Protein AF-A0A0F4JSM3-F1 (afdb_monomer_lite)

Radius of gyration: 21.31 Å; chains: 1; bounding box: 38×55×62 Å

Organism: NCBI:txid68223

Foldseek 3Di:
DDDDDDPPQDPQNVCVVVLHFHAWEAFEQQLFLLRLVVQVVQLPDVQHGGDPPDDLAAHEYEYEQEPQLRPQSPNSVVSSVVSCPPPSYDYDYQYDHLVLAPCSVDDDDDPDDDDCVVSVVSSVVSRCSHHHPHYYYSPCVLVVQCLALQSLLVCVLVVVVVVVVRNLQVLLVRDPPDSVCSSVVSNVSSPVVNPQDPVNVVVVVVVCVVVVNPSPPSPDSHND

Structure (mmCIF, N/CA/C/O backbone):
data_AF-A0A0F4JSM3-F1
#
_entry.id   AF-A0A0F4JSM3-F1
#
loop_
_atom_site.group_PDB
_atom_site.id
_atom_site.type_symbol
_atom_site.label_atom_id
_atom_site.label_alt_id
_atom_site.label_comp_id
_atom_site.label_asym_id
_atom_site.label_entity_id
_atom_site.label_seq_id
_atom_site.pdbx_PDB_ins_code
_atom_site.Cartn_x
_atom_site.Cartn_y
_atom_site.Cartn_z
_atom_site.occupancy
_atom_site.B_iso_or_equiv
_atom_site.auth_seq_id
_atom_site.auth_comp_id
_atom_site.auth_asym_id
_atom_site.auth_atom_id
_atom_site.pdbx_PDB_model_num
ATOM 1 N N . PRO A 1 1 ? -4.750 -1.074 -34.636 1.00 43.97 1 PRO A N 1
ATOM 2 C CA . PRO A 1 1 ? -4.271 -1.986 -35.704 1.00 43.97 1 PRO A CA 1
ATOM 3 C C . PRO A 1 1 ? -3.115 -2.853 -35.176 1.00 43.97 1 PRO A C 1
ATOM 5 O O . PRO A 1 1 ? -2.080 -2.303 -34.819 1.00 43.97 1 PRO A O 1
ATOM 8 N N . ASP A 1 2 ? -3.323 -4.166 -35.027 1.00 43.94 2 ASP A N 1
ATOM 9 C CA . ASP A 1 2 ? -2.288 -5.099 -34.548 1.00 43.94 2 ASP A CA 1
ATOM 10 C C . ASP A 1 2 ? -1.276 -5.333 -35.685 1.00 43.94 2 ASP A C 1
ATOM 12 O O . ASP A 1 2 ? -1.673 -5.816 -36.750 1.00 43.94 2 ASP A O 1
ATOM 16 N N . PRO A 1 3 ? 0.001 -4.937 -35.531 1.00 56.00 3 PRO A N 1
ATOM 17 C CA . PRO A 1 3 ? 1.011 -5.240 -36.528 1.00 56.00 3 PRO A CA 1
ATOM 18 C C . PRO A 1 3 ? 1.233 -6.753 -36.481 1.00 56.00 3 PRO A C 1
ATOM 20 O O . PRO A 1 3 ? 1.465 -7.323 -35.413 1.00 56.00 3 PRO A O 1
ATOM 23 N N . GLY A 1 4 ? 1.082 -7.412 -37.628 1.00 51.53 4 GLY A N 1
ATOM 24 C CA . GLY A 1 4 ? 1.200 -8.863 -37.747 1.00 51.53 4 GLY A CA 1
ATOM 25 C C . GLY A 1 4 ? 2.530 -9.425 -37.214 1.00 51.53 4 GLY A C 1
ATOM 26 O O . GLY A 1 4 ? 3.449 -8.679 -36.868 1.00 51.53 4 GLY A O 1
ATOM 27 N N . PRO A 1 5 ? 2.650 -10.759 -37.117 1.00 56.19 5 PRO A N 1
ATOM 28 C CA . PRO A 1 5 ? 3.811 -11.413 -36.521 1.00 56.19 5 PRO A CA 1
ATOM 29 C C . PRO A 1 5 ? 5.109 -11.024 -37.244 1.00 56.19 5 PRO A C 1
ATOM 31 O O 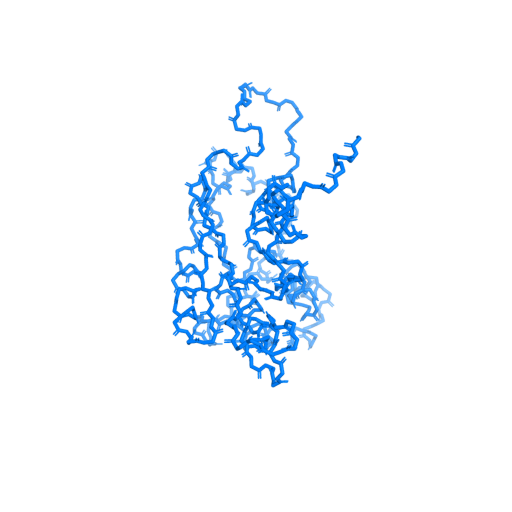. PRO A 1 5 ? 5.280 -11.303 -38.428 1.00 56.19 5 PRO A O 1
ATOM 34 N N . VAL A 1 6 ? 6.029 -10.388 -36.513 1.00 65.00 6 VAL A N 1
ATOM 35 C CA . VAL A 1 6 ? 7.377 -10.063 -36.994 1.00 65.00 6 VAL A CA 1
ATOM 36 C C . VAL A 1 6 ? 8.209 -11.355 -36.987 1.00 65.00 6 VAL A C 1
ATOM 38 O O . VAL A 1 6 ? 8.315 -11.984 -35.928 1.00 65.00 6 VAL A O 1
ATOM 41 N N . PRO A 1 7 ? 8.785 -11.788 -38.125 1.00 56.53 7 PRO A N 1
ATOM 42 C CA . PRO A 1 7 ? 9.618 -12.987 -38.179 1.00 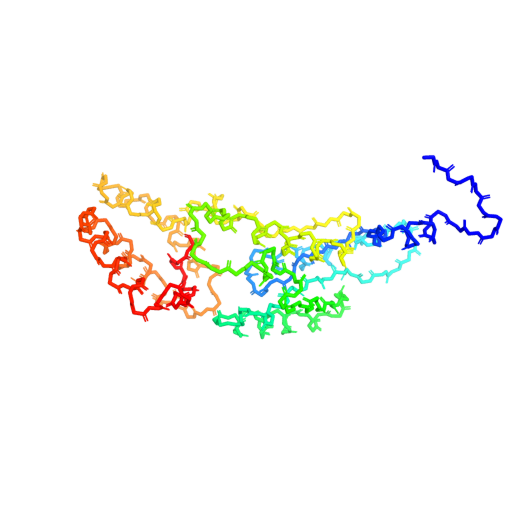56.53 7 PRO A CA 1
ATOM 43 C C . PRO A 1 7 ? 10.783 -12.899 -37.182 1.00 56.53 7 PRO A C 1
ATOM 45 O O . PRO A 1 7 ? 11.525 -11.921 -37.180 1.00 56.53 7 PRO A O 1
ATOM 48 N N . GLY A 1 8 ? 10.925 -13.905 -36.314 1.00 66.88 8 GLY A N 1
ATOM 49 C CA . GLY A 1 8 ? 11.985 -13.974 -35.298 1.00 66.88 8 GLY A CA 1
ATOM 50 C C . GLY A 1 8 ? 11.666 -13.323 -33.946 1.00 66.88 8 GLY A C 1
ATOM 51 O O . GLY A 1 8 ? 12.428 -13.525 -33.008 1.00 66.88 8 GLY A O 1
ATOM 52 N N . MET A 1 9 ? 10.543 -12.606 -33.802 1.00 57.84 9 MET A N 1
ATOM 53 C CA . MET A 1 9 ? 10.140 -11.996 -32.528 1.00 57.84 9 MET A CA 1
ATOM 54 C C . MET A 1 9 ? 9.079 -12.851 -31.822 1.00 57.84 9 MET A C 1
ATOM 56 O O . MET A 1 9 ? 7.923 -12.949 -32.261 1.00 57.84 9 MET A O 1
ATOM 60 N N . GLY A 1 10 ? 9.466 -13.471 -30.705 1.00 72.44 10 GLY A N 1
ATOM 61 C CA . GLY A 1 10 ? 8.578 -14.323 -29.924 1.00 72.44 10 GLY A CA 1
ATOM 62 C C . GLY A 1 10 ? 7.393 -13.549 -29.320 1.00 72.44 10 GLY A C 1
ATOM 63 O O . GLY A 1 10 ? 7.394 -12.318 -29.255 1.00 72.44 10 GLY A O 1
ATOM 64 N N . PRO A 1 11 ? 6.345 -14.241 -28.839 1.00 64.56 11 PRO A N 1
ATOM 65 C CA . PRO A 1 11 ? 5.246 -13.601 -28.112 1.00 64.56 11 PRO A CA 1
ATOM 66 C C . PRO A 1 11 ? 5.713 -12.821 -26.871 1.00 64.56 11 PRO A C 1
ATOM 68 O O . PRO A 1 11 ? 5.096 -11.816 -26.532 1.00 64.56 11 PRO A O 1
ATOM 71 N N . ALA A 1 12 ? 6.791 -13.269 -26.215 1.00 58.88 12 ALA A N 1
ATOM 72 C CA . ALA A 1 12 ? 7.404 -12.593 -25.071 1.00 58.88 12 ALA A CA 1
ATOM 73 C C . ALA A 1 12 ? 8.093 -11.281 -25.484 1.00 58.88 12 ALA A C 1
ATOM 75 O O . ALA A 1 12 ? 7.816 -10.238 -24.897 1.00 58.88 12 ALA A O 1
ATOM 76 N N . ASP A 1 13 ? 8.880 -11.298 -26.561 1.00 58.19 13 ASP A N 1
ATOM 77 C CA . ASP A 1 13 ? 9.568 -10.109 -27.079 1.00 58.19 13 ASP A CA 1
ATOM 78 C C . ASP A 1 13 ? 8.576 -9.063 -27.607 1.00 58.19 13 ASP A C 1
ATOM 80 O O . ASP A 1 13 ? 8.735 -7.866 -27.374 1.00 58.19 13 ASP A O 1
ATOM 84 N N . ARG A 1 14 ? 7.472 -9.505 -28.231 1.00 64.38 14 ARG A N 1
ATOM 85 C CA . ARG A 1 14 ? 6.369 -8.616 -28.640 1.00 64.38 14 ARG A CA 1
ATOM 86 C C . ARG A 1 14 ? 5.636 -7.983 -27.461 1.00 64.38 14 ARG A C 1
ATOM 88 O O . ARG A 1 14 ? 5.081 -6.899 -27.617 1.00 64.38 14 ARG A O 1
ATOM 95 N N . ARG A 1 15 ? 5.573 -8.663 -26.314 1.00 60.12 15 ARG A N 1
ATOM 96 C CA . ARG A 1 15 ? 4.977 -8.129 -25.080 1.00 60.12 15 ARG A CA 1
ATOM 97 C C . ARG A 1 15 ? 5.912 -7.115 -24.432 1.00 60.12 15 ARG A C 1
ATOM 99 O O . ARG A 1 15 ? 5.467 -6.008 -24.151 1.00 60.12 15 ARG A O 1
ATOM 106 N N . ALA A 1 16 ? 7.195 -7.448 -24.313 1.00 59.31 16 ALA A N 1
ATOM 107 C CA . ALA A 1 16 ? 8.222 -6.536 -23.816 1.00 59.31 16 ALA A CA 1
ATOM 108 C C . ALA A 1 16 ? 8.313 -5.254 -24.668 1.00 59.31 16 ALA A C 1
ATOM 110 O O . ALA A 1 16 ? 8.315 -4.156 -24.122 1.00 59.31 16 ALA A O 1
ATOM 111 N N . ALA A 1 17 ? 8.259 -5.369 -26.002 1.00 60.72 17 ALA A N 1
ATOM 112 C CA . ALA A 1 17 ? 8.237 -4.221 -26.917 1.00 60.72 17 ALA A CA 1
ATOM 113 C C . ALA A 1 17 ? 6.971 -3.345 -26.795 1.00 60.72 17 ALA A C 1
ATOM 115 O O . ALA A 1 17 ? 6.995 -2.174 -27.163 1.00 60.72 17 ALA A O 1
ATOM 116 N N . ARG A 1 18 ? 5.865 -3.893 -26.267 1.00 66.88 18 ARG A N 1
ATOM 117 C CA . ARG A 1 18 ? 4.638 -3.145 -25.933 1.00 66.88 18 ARG A CA 1
ATOM 118 C C . ARG A 1 18 ? 4.633 -2.628 -24.485 1.00 66.88 18 ARG A C 1
ATOM 120 O O . ARG A 1 18 ? 3.623 -2.076 -24.060 1.00 66.88 18 ARG A O 1
ATOM 127 N N . GLY A 1 19 ? 5.715 -2.829 -23.727 1.00 62.91 19 GLY A N 1
ATOM 128 C CA . GLY A 1 19 ? 5.798 -2.474 -22.307 1.00 62.91 19 GLY A CA 1
ATOM 129 C C . GLY A 1 19 ? 4.907 -3.328 -21.399 1.00 62.91 19 GLY A C 1
ATOM 130 O O . GLY A 1 19 ? 4.528 -2.877 -20.323 1.00 62.91 19 GLY A O 1
ATOM 131 N N . ALA A 1 20 ? 4.516 -4.530 -21.837 1.00 61.97 20 ALA A N 1
ATOM 132 C CA . ALA A 1 20 ? 3.707 -5.430 -21.025 1.00 61.97 20 ALA A CA 1
ATOM 133 C C . ALA A 1 20 ? 4.568 -6.137 -19.953 1.00 61.97 20 ALA A C 1
ATOM 135 O O . ALA A 1 20 ? 5.729 -6.449 -20.237 1.00 61.97 20 ALA A O 1
ATOM 136 N N . PRO A 1 21 ? 4.004 -6.432 -18.763 1.00 63.88 21 PRO A N 1
ATOM 137 C CA . PRO A 1 21 ? 4.716 -7.075 -17.659 1.00 63.88 21 PRO A CA 1
ATOM 138 C C . PRO A 1 21 ? 5.388 -8.390 -18.060 1.00 63.88 21 PRO A C 1
ATOM 140 O O . PRO A 1 21 ? 4.900 -9.115 -18.939 1.00 63.88 21 PRO A O 1
ATOM 143 N N . ALA A 1 22 ? 6.484 -8.726 -17.376 1.00 65.94 22 ALA A N 1
ATOM 144 C CA . ALA A 1 22 ? 7.179 -9.989 -17.596 1.00 65.94 22 ALA A CA 1
ATOM 145 C C . ALA A 1 22 ? 6.237 -11.182 -17.316 1.00 65.94 22 ALA A C 1
ATOM 147 O O . ALA A 1 22 ? 5.430 -11.130 -16.384 1.00 65.94 22 ALA A O 1
ATOM 148 N N . PRO A 1 23 ? 6.291 -12.269 -18.106 1.00 67.50 23 PRO A N 1
ATOM 149 C CA . PRO A 1 23 ? 5.480 -13.450 -17.832 1.00 67.50 23 PRO A CA 1
ATOM 150 C C . PRO A 1 23 ? 5.880 -14.080 -16.490 1.00 67.50 23 PRO A C 1
ATOM 152 O O . PRO A 1 23 ? 7.060 -14.119 -16.151 1.00 67.50 23 PRO A O 1
ATOM 155 N N . GLY A 1 24 ? 4.901 -14.609 -15.756 1.00 75.88 24 GLY A N 1
ATOM 156 C CA . GLY A 1 24 ? 5.121 -15.292 -14.482 1.00 75.88 24 GLY A CA 1
ATOM 157 C C . GLY A 1 24 ? 4.388 -14.639 -13.315 1.00 75.88 24 GLY A C 1
ATOM 158 O O . GLY A 1 24 ? 3.542 -13.762 -13.503 1.00 75.88 24 GLY A O 1
ATOM 159 N N . VAL A 1 25 ? 4.728 -15.109 -12.116 1.00 83.50 25 VAL A N 1
ATOM 160 C CA . VAL A 1 25 ? 4.167 -14.640 -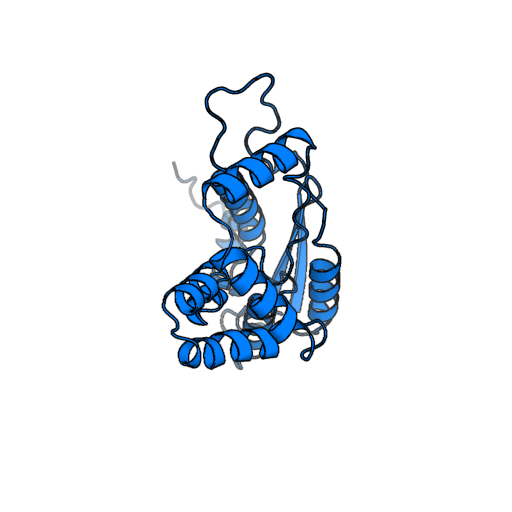10.850 1.00 83.50 25 VAL A CA 1
ATOM 161 C C . VAL A 1 25 ? 5.183 -13.758 -10.135 1.00 83.50 25 VAL A C 1
ATOM 163 O O . VAL A 1 25 ? 6.379 -14.049 -10.128 1.00 83.50 25 VAL A O 1
ATOM 166 N N . GLY A 1 26 ? 4.688 -12.705 -9.508 1.00 89.06 26 GLY A N 1
ATOM 167 C CA . GLY A 1 26 ? 5.463 -11.707 -8.794 1.00 89.06 26 GLY A CA 1
ATOM 168 C C . GLY A 1 26 ? 4.661 -11.180 -7.618 1.00 89.06 26 GLY A C 1
ATOM 169 O O . GLY A 1 26 ? 3.491 -11.529 -7.431 1.00 89.06 26 GLY A O 1
ATOM 170 N N . ALA A 1 27 ? 5.304 -10.388 -6.776 1.00 92.62 27 ALA A N 1
ATOM 171 C CA . ALA A 1 27 ? 4.687 -9.858 -5.576 1.00 92.62 27 ALA A CA 1
ATOM 172 C C . ALA A 1 27 ? 5.218 -8.469 -5.234 1.00 92.62 27 ALA A C 1
ATOM 174 O O . ALA A 1 27 ? 6.371 -8.133 -5.506 1.00 92.62 27 ALA A O 1
ATOM 175 N N . ASP A 1 28 ? 4.386 -7.675 -4.574 1.00 94.00 28 ASP A N 1
ATOM 176 C CA . ASP A 1 28 ? 4.852 -6.482 -3.882 1.00 94.00 28 ASP A CA 1
ATOM 177 C C . ASP A 1 28 ? 5.681 -6.855 -2.655 1.00 94.00 28 ASP A C 1
ATOM 179 O O . ASP A 1 28 ? 5.311 -7.735 -1.877 1.00 94.00 28 ASP A O 1
ATOM 183 N N . LEU A 1 29 ? 6.744 -6.093 -2.420 1.00 93.25 29 LEU A N 1
ATOM 184 C CA . LEU A 1 29 ? 7.534 -6.142 -1.200 1.00 93.25 29 LEU A CA 1
ATOM 185 C C . LEU A 1 29 ? 7.672 -4.724 -0.649 1.00 93.25 29 LEU A C 1
ATOM 187 O O . LEU A 1 29 ? 8.645 -4.026 -0.903 1.00 93.25 29 LEU A O 1
ATOM 191 N N . SER A 1 30 ? 6.662 -4.261 0.085 1.00 89.31 30 SER A N 1
ATOM 192 C CA . SER A 1 30 ? 6.665 -2.905 0.654 1.00 89.31 30 SER A CA 1
ATOM 193 C C . SER A 1 30 ? 7.378 -2.810 2.006 1.00 89.31 30 SER A C 1
ATOM 195 O O . SER A 1 30 ? 7.405 -1.738 2.583 1.00 89.31 30 SER A O 1
ATOM 197 N N . GLY A 1 31 ? 7.865 -3.929 2.555 1.00 85.06 31 GLY A N 1
ATOM 198 C CA . GLY A 1 31 ? 8.401 -4.016 3.922 1.00 85.06 31 GLY A CA 1
ATOM 199 C C . GLY A 1 31 ? 7.341 -4.228 5.004 1.00 85.06 31 GLY A C 1
ATOM 200 O O . GLY A 1 31 ? 7.660 -4.629 6.120 1.00 85.06 31 GLY A O 1
ATOM 201 N N . GLY A 1 32 ? 6.063 -4.041 4.666 1.00 85.44 32 GLY A N 1
ATOM 202 C CA . GLY A 1 32 ? 4.942 -4.390 5.533 1.00 85.44 32 GLY A CA 1
ATOM 203 C C . GLY A 1 32 ? 4.719 -5.903 5.623 1.00 85.44 32 GLY A C 1
ATOM 204 O O . GLY A 1 32 ? 4.975 -6.654 4.683 1.00 85.44 32 GLY A O 1
ATOM 205 N N . THR A 1 33 ? 4.156 -6.365 6.738 1.00 85.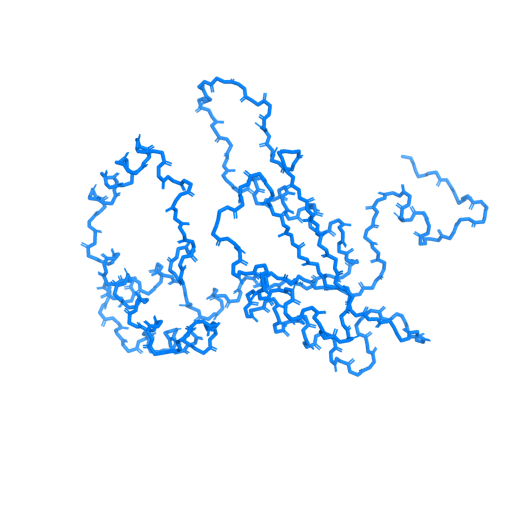69 33 THR A N 1
ATOM 206 C CA . THR A 1 33 ? 3.960 -7.801 7.004 1.00 85.69 33 THR A CA 1
ATOM 207 C C . THR A 1 33 ? 3.025 -8.499 6.021 1.00 85.69 33 THR A C 1
ATOM 209 O O . THR A 1 33 ? 3.247 -9.662 5.698 1.00 85.69 33 THR A O 1
ATOM 212 N N . ALA A 1 34 ? 2.008 -7.809 5.499 1.00 88.56 34 ALA A N 1
ATOM 213 C CA . ALA A 1 34 ? 1.073 -8.389 4.535 1.00 88.56 34 ALA A CA 1
ATOM 214 C C . ALA A 1 34 ? 1.745 -8.714 3.189 1.00 88.56 34 ALA A C 1
ATOM 216 O O . ALA A 1 34 ? 1.639 -9.837 2.699 1.00 88.56 34 ALA A O 1
ATOM 217 N N . SER A 1 35 ? 2.465 -7.746 2.615 1.00 90.75 35 SER A N 1
ATOM 218 C CA . SER A 1 35 ? 3.190 -7.917 1.352 1.00 90.75 35 SER A CA 1
ATOM 219 C C . SER A 1 35 ? 4.356 -8.897 1.517 1.00 90.75 35 SER A C 1
ATOM 221 O O . SER A 1 35 ? 4.487 -9.823 0.722 1.00 90.75 35 SER A O 1
ATOM 223 N N . ALA A 1 36 ? 5.106 -8.797 2.621 1.00 89.94 36 ALA A N 1
ATOM 224 C CA . ALA A 1 36 ? 6.171 -9.738 2.973 1.00 89.94 36 ALA A CA 1
ATOM 225 C C . ALA A 1 36 ? 5.681 -11.193 3.063 1.00 89.94 36 ALA A C 1
ATOM 227 O O . ALA A 1 36 ? 6.282 -12.093 2.481 1.00 89.94 36 ALA A O 1
ATOM 228 N N . THR A 1 37 ? 4.567 -11.428 3.767 1.00 90.00 37 THR A N 1
ATOM 229 C CA . THR A 1 37 ? 4.004 -12.777 3.937 1.00 90.00 37 THR A CA 1
ATOM 230 C C . THR A 1 37 ? 3.613 -13.379 2.592 1.00 90.00 37 THR A C 1
ATOM 232 O O . THR A 1 37 ? 3.957 -14.526 2.313 1.00 90.00 37 THR A O 1
ATOM 235 N N . LEU A 1 38 ? 2.939 -12.607 1.734 1.00 90.81 38 LEU A N 1
ATOM 236 C CA . LEU A 1 38 ? 2.547 -13.078 0.405 1.00 90.81 38 LEU A CA 1
ATOM 237 C C . LEU A 1 38 ? 3.757 -13.360 -0.487 1.00 90.81 38 LEU A C 1
ATOM 239 O O . LEU A 1 38 ? 3.787 -14.406 -1.130 1.00 90.81 38 LEU A O 1
ATOM 243 N N . ALA A 1 39 ? 4.766 -12.486 -0.482 1.00 91.12 39 ALA A N 1
ATOM 244 C CA . ALA A 1 39 ? 5.990 -12.686 -1.251 1.00 91.12 39 ALA A CA 1
ATOM 245 C C . ALA A 1 39 ? 6.738 -13.958 -0.813 1.00 91.12 39 ALA A C 1
ATOM 247 O O . ALA A 1 39 ? 7.115 -14.771 -1.652 1.00 91.12 39 ALA A O 1
ATOM 248 N N . LEU A 1 40 ? 6.899 -14.188 0.493 1.00 89.31 40 LEU A N 1
ATOM 249 C CA . LEU A 1 40 ? 7.613 -15.362 1.011 1.00 89.31 40 LEU A CA 1
ATOM 250 C C . LEU A 1 40 ? 6.839 -16.675 0.824 1.00 89.31 40 LEU A C 1
ATOM 252 O O . LEU A 1 40 ? 7.456 -17.718 0.584 1.00 89.31 40 LEU A O 1
ATOM 256 N N . LEU A 1 41 ? 5.506 -16.636 0.928 1.00 89.38 41 LEU A N 1
ATOM 257 C CA . LEU A 1 41 ? 4.650 -17.786 0.632 1.00 89.38 41 LEU A CA 1
ATOM 258 C C . LEU A 1 41 ? 4.682 -18.116 -0.858 1.00 89.38 41 LEU A C 1
ATOM 260 O O . LEU A 1 41 ? 4.897 -19.274 -1.208 1.00 89.38 41 LEU A O 1
ATOM 264 N N . ALA A 1 42 ? 4.545 -17.112 -1.727 1.00 87.31 42 ALA A N 1
ATOM 265 C CA . ALA A 1 42 ? 4.686 -17.297 -3.165 1.00 87.31 42 ALA A CA 1
ATOM 266 C C . ALA A 1 42 ? 6.084 -17.844 -3.504 1.00 87.31 42 ALA A C 1
ATOM 268 O O . ALA A 1 42 ? 6.206 -18.830 -4.216 1.00 87.31 42 ALA A O 1
ATOM 269 N N . ALA A 1 43 ? 7.148 -17.333 -2.893 1.00 86.25 43 ALA A N 1
ATOM 270 C CA . ALA A 1 43 ? 8.497 -17.856 -3.108 1.00 86.25 43 ALA A CA 1
ATOM 271 C C . ALA A 1 43 ? 8.712 -19.288 -2.569 1.00 86.25 43 ALA A C 1
ATOM 273 O O . ALA A 1 43 ? 9.698 -19.937 -2.912 1.00 86.25 43 ALA A O 1
ATOM 274 N N . GLY A 1 44 ? 7.838 -19.784 -1.684 1.00 76.94 44 GLY A N 1
ATOM 275 C CA . GLY A 1 44 ? 7.946 -21.096 -1.035 1.00 76.94 44 GLY A CA 1
ATOM 276 C C . GLY A 1 44 ? 7.074 -22.203 -1.621 1.00 76.94 44 GLY A C 1
ATOM 277 O O . GLY A 1 44 ? 7.181 -23.339 -1.164 1.00 76.94 44 GLY A O 1
ATOM 278 N N . LEU A 1 45 ? 6.214 -21.906 -2.597 1.00 67.44 45 LEU A N 1
ATOM 279 C CA . LEU A 1 45 ? 5.312 -22.902 -3.173 1.00 67.44 45 LEU A CA 1
ATOM 280 C C . LEU A 1 45 ? 6.102 -23.946 -4.004 1.00 67.44 45 LEU A C 1
ATOM 282 O O . LEU A 1 45 ? 6.761 -23.580 -4.983 1.00 67.44 45 LEU A O 1
ATOM 286 N N . PRO A 1 46 ? 6.050 -25.249 -3.650 1.00 52.56 46 PRO A N 1
ATOM 287 C CA . PRO A 1 46 ? 6.697 -26.310 -4.423 1.00 52.56 46 PRO A CA 1
ATOM 288 C C . PRO A 1 46 ? 6.015 -26.441 -5.795 1.00 52.56 46 PRO A C 1
ATOM 290 O O . PRO A 1 46 ? 4.797 -26.571 -5.872 1.00 52.56 46 PRO A O 1
ATOM 293 N N . GLY A 1 47 ? 6.794 -26.364 -6.880 1.00 54.72 47 GLY A N 1
ATOM 294 C CA . GLY A 1 47 ? 6.266 -26.164 -8.243 1.00 54.72 47 GLY A CA 1
ATOM 295 C C . GLY A 1 47 ? 6.277 -24.703 -8.731 1.00 54.72 47 GLY A C 1
ATOM 296 O O . GLY A 1 47 ? 5.828 -24.443 -9.838 1.00 54.72 47 GLY A O 1
ATOM 297 N N . ALA A 1 48 ? 6.839 -23.794 -7.924 1.00 50.50 48 ALA A N 1
ATOM 298 C CA . ALA A 1 48 ? 7.347 -22.450 -8.217 1.00 50.50 48 ALA A CA 1
ATOM 299 C C . ALA A 1 48 ? 6.404 -21.446 -8.927 1.00 50.50 48 ALA A C 1
ATOM 301 O O . ALA A 1 48 ? 6.258 -21.451 -10.154 1.00 50.50 48 ALA A O 1
ATOM 302 N N . PRO A 1 49 ? 5.871 -20.466 -8.178 1.00 46.75 49 PRO A N 1
ATOM 303 C CA . PRO A 1 49 ? 5.318 -19.228 -8.713 1.00 46.75 49 PRO A CA 1
ATOM 304 C C . PRO A 1 49 ? 6.435 -18.430 -9.382 1.00 46.75 49 PRO A C 1
ATOM 306 O O . PRO A 1 49 ? 7.411 -18.046 -8.744 1.00 46.75 49 PRO A O 1
ATOM 309 N N . GLY A 1 50 ? 6.295 -18.240 -10.691 1.00 46.47 50 GLY A N 1
ATOM 310 C CA . GLY A 1 50 ? 7.343 -17.703 -11.562 1.00 46.47 50 GLY A CA 1
ATOM 311 C C . GLY A 1 50 ? 7.723 -18.648 -12.702 1.00 46.47 50 GLY A C 1
ATOM 312 O O . GLY A 1 50 ? 8.359 -18.209 -13.660 1.00 46.47 50 GLY A O 1
ATOM 313 N N . THR A 1 51 ? 7.289 -19.914 -12.652 1.00 44.69 51 THR A N 1
ATOM 314 C CA . THR A 1 51 ? 7.634 -20.920 -13.663 1.00 44.69 51 THR A CA 1
ATOM 315 C C . THR A 1 51 ? 6.410 -21.339 -14.477 1.00 44.69 51 THR A C 1
ATOM 317 O O . THR A 1 51 ? 5.432 -21.865 -13.954 1.00 44.69 51 THR A O 1
ATOM 320 N N . LEU A 1 52 ? 6.470 -21.143 -15.799 1.00 43.72 52 LEU A N 1
ATOM 321 C CA . LEU A 1 52 ? 5.910 -22.154 -16.698 1.00 43.72 52 LEU A CA 1
ATOM 322 C C . LEU A 1 52 ? 6.676 -23.460 -16.406 1.00 43.72 52 LEU A C 1
ATOM 324 O O . LEU A 1 52 ? 7.874 -23.379 -16.115 1.00 43.72 52 LEU A O 1
ATOM 328 N N . PRO A 1 53 ? 6.039 -24.641 -16.446 1.00 35.47 53 PRO A N 1
ATOM 329 C CA . PRO A 1 53 ? 6.665 -25.884 -15.996 1.00 35.47 53 PRO A CA 1
ATOM 330 C C . PRO A 1 53 ? 8.049 -26.090 -16.645 1.00 35.47 53 PRO A C 1
ATOM 332 O O . PRO A 1 53 ? 8.136 -26.223 -17.864 1.00 35.47 53 PRO A O 1
ATOM 335 N N . GLY A 1 54 ?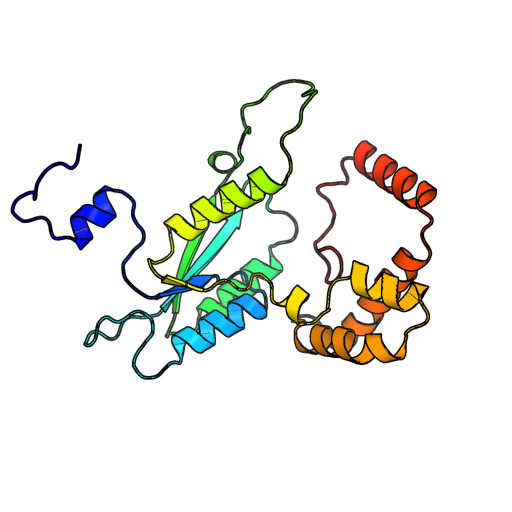 9.121 -26.106 -15.830 1.00 38.72 54 GLY A N 1
ATOM 336 C CA . GLY A 1 54 ? 10.465 -26.547 -16.248 1.00 38.72 54 GLY A CA 1
ATOM 337 C C . GLY A 1 54 ? 11.676 -25.606 -16.073 1.00 38.72 54 GLY A C 1
ATOM 338 O O . GLY A 1 54 ? 12.753 -25.982 -16.524 1.00 38.72 54 GLY A O 1
ATOM 339 N N . SER A 1 55 ? 11.586 -24.427 -15.440 1.00 45.84 55 SER A N 1
ATOM 340 C CA . SER A 1 55 ? 12.747 -23.513 -15.294 1.00 45.84 55 SER A CA 1
ATOM 341 C C . SER A 1 55 ? 12.797 -22.879 -13.904 1.00 45.84 55 SER A C 1
ATOM 343 O O . SER A 1 55 ? 11.951 -22.058 -13.617 1.00 45.84 55 SER A O 1
ATOM 345 N N . GLY A 1 56 ? 13.733 -23.251 -13.022 1.00 52.53 56 GLY A N 1
ATOM 346 C CA . GLY A 1 56 ? 13.803 -22.799 -11.617 1.00 52.53 56 GLY A CA 1
ATOM 347 C C . GLY A 1 56 ? 14.077 -21.300 -11.390 1.00 52.53 56 GLY A C 1
ATOM 348 O O . GLY A 1 56 ? 15.127 -20.943 -10.856 1.00 52.53 56 GLY A O 1
ATOM 349 N N . SER A 1 57 ? 13.153 -20.421 -11.780 1.00 62.91 57 SER A N 1
ATOM 350 C CA . SER A 1 57 ? 13.243 -18.968 -11.610 1.00 62.91 57 SER A CA 1
ATOM 351 C C . SER A 1 57 ? 12.826 -18.507 -10.203 1.00 62.91 57 SER A C 1
ATOM 353 O O . SER A 1 57 ? 11.980 -19.109 -9.544 1.00 62.91 57 SER A O 1
ATOM 355 N N . ARG A 1 58 ? 13.464 -17.427 -9.733 1.00 81.00 58 ARG A N 1
ATOM 356 C CA . ARG A 1 58 ? 13.160 -16.735 -8.467 1.00 81.00 58 ARG A CA 1
ATOM 357 C C . ARG A 1 58 ? 11.890 -15.890 -8.616 1.00 81.00 58 ARG A C 1
ATOM 359 O O . ARG A 1 58 ? 11.651 -15.351 -9.695 1.00 81.00 58 ARG A O 1
ATOM 366 N N . LEU A 1 59 ? 11.123 -15.716 -7.539 1.00 87.69 59 LEU A N 1
ATOM 367 C CA . LEU A 1 59 ? 9.929 -14.862 -7.545 1.00 87.69 59 LEU A CA 1
ATOM 368 C C . LEU A 1 59 ? 10.335 -13.390 -7.708 1.00 87.69 59 LEU A C 1
ATOM 370 O O . LEU A 1 59 ? 11.148 -12.890 -6.930 1.00 87.69 59 LEU A O 1
ATOM 374 N N . LEU A 1 60 ? 9.738 -12.681 -8.667 1.00 90.69 60 LEU A N 1
ATOM 375 C CA . LEU A 1 60 ? 9.931 -11.239 -8.820 1.00 90.69 60 LEU A CA 1
ATOM 376 C C . LEU A 1 60 ? 9.270 -10.492 -7.650 1.00 90.69 60 LEU A C 1
ATOM 378 O O . LEU A 1 60 ? 8.050 -10.516 -7.506 1.00 90.69 60 LEU A O 1
ATOM 382 N N . ALA A 1 61 ? 10.067 -9.816 -6.827 1.00 93.12 61 ALA A N 1
ATOM 383 C CA . ALA A 1 61 ? 9.603 -8.986 -5.722 1.00 93.12 61 ALA A CA 1
ATOM 384 C C . ALA A 1 61 ? 9.819 -7.507 -6.060 1.00 93.12 61 ALA A C 1
ATOM 386 O O . ALA A 1 61 ? 10.950 -7.097 -6.315 1.00 93.12 61 ALA A O 1
ATOM 387 N N . VAL A 1 62 ? 8.759 -6.700 -6.047 1.00 94.38 62 VAL A N 1
ATOM 388 C CA . VAL A 1 62 ? 8.811 -5.289 -6.452 1.00 94.38 62 VAL A CA 1
ATOM 389 C C . VAL A 1 62 ? 8.600 -4.369 -5.255 1.00 94.38 62 VAL A C 1
ATOM 391 O O . VAL A 1 62 ? 7.574 -4.435 -4.575 1.00 94.38 62 VAL A O 1
ATOM 394 N N . THR A 1 63 ? 9.541 -3.458 -5.025 1.00 94.25 63 THR A N 1
ATOM 395 C CA . THR A 1 63 ? 9.397 -2.359 -4.058 1.00 94.25 63 THR A CA 1
ATOM 396 C C . THR A 1 63 ? 9.287 -1.043 -4.808 1.00 94.25 63 THR A C 1
ATOM 398 O O . THR A 1 63 ? 10.131 -0.735 -5.641 1.00 94.25 63 THR A O 1
ATOM 401 N N . PHE A 1 64 ? 8.267 -0.243 -4.504 1.00 91.19 64 PHE A N 1
ATOM 402 C CA . PHE A 1 64 ? 8.153 1.111 -5.040 1.00 91.19 64 PHE A CA 1
ATOM 403 C C . PHE A 1 64 ? 8.837 2.101 -4.095 1.00 91.19 64 PHE A C 1
ATOM 405 O O . PHE A 1 64 ? 8.463 2.187 -2.925 1.00 91.19 64 PHE A O 1
ATOM 412 N N . ASN A 1 65 ? 9.821 2.837 -4.605 1.00 91.00 65 ASN A N 1
ATOM 413 C CA . ASN A 1 65 ? 10.522 3.885 -3.877 1.00 91.00 65 ASN A CA 1
ATOM 414 C C . ASN A 1 65 ? 10.101 5.254 -4.421 1.00 91.00 65 ASN A C 1
ATOM 416 O O . ASN A 1 65 ? 10.353 5.586 -5.578 1.00 91.00 65 ASN A O 1
ATOM 420 N N . ASP A 1 66 ? 9.442 6.034 -3.577 1.00 87.31 66 ASP A N 1
ATOM 421 C CA . ASP A 1 66 ? 8.929 7.349 -3.932 1.00 87.31 66 ASP A CA 1
ATOM 422 C C . ASP A 1 66 ? 9.946 8.424 -3.557 1.00 87.31 66 ASP A C 1
ATOM 424 O O . ASP A 1 66 ? 10.128 8.738 -2.382 1.00 87.31 66 ASP A O 1
ATOM 428 N N . LEU A 1 67 ? 10.611 8.977 -4.565 1.00 87.44 67 LEU A N 1
ATOM 429 C CA . LEU A 1 67 ? 11.613 10.023 -4.396 1.00 87.44 67 LEU A CA 1
ATOM 430 C C . LEU A 1 67 ? 10.991 11.424 -4.334 1.00 87.44 67 LEU A C 1
ATOM 432 O O . LEU A 1 67 ? 11.637 12.337 -3.827 1.00 87.44 67 LEU A O 1
ATOM 436 N N . ALA A 1 68 ? 9.756 11.601 -4.817 1.00 83.00 68 ALA A N 1
ATOM 437 C CA . ALA A 1 68 ? 9.067 12.892 -4.787 1.00 83.00 68 ALA A CA 1
ATOM 438 C C . ALA A 1 68 ? 8.510 13.201 -3.391 1.00 83.00 68 ALA A C 1
ATOM 440 O O . ALA A 1 68 ? 8.550 14.338 -2.925 1.00 83.00 68 ALA A O 1
ATOM 441 N N . THR A 1 69 ? 8.019 12.174 -2.690 1.00 76.25 69 THR A N 1
ATOM 442 C CA . THR A 1 69 ? 7.551 12.296 -1.301 1.00 76.25 69 THR A CA 1
ATOM 443 C C . THR A 1 69 ? 8.183 11.228 -0.399 1.00 76.25 69 THR A C 1
ATOM 445 O O . THR A 1 69 ? 7.488 10.310 0.035 1.00 76.25 69 THR A O 1
ATOM 448 N N . PRO A 1 70 ? 9.491 11.327 -0.087 1.00 64.12 70 PRO A N 1
ATOM 449 C CA . PRO A 1 70 ? 10.242 10.243 0.560 1.00 64.12 70 PRO A CA 1
ATOM 450 C C . PRO A 1 70 ? 9.930 10.047 2.053 1.00 64.12 70 PRO A C 1
ATOM 452 O O . PRO A 1 70 ? 10.314 9.038 2.637 1.00 64.12 70 PRO A O 1
ATOM 455 N N . ARG A 1 71 ? 9.236 10.997 2.691 1.00 67.81 71 ARG A N 1
ATOM 456 C CA . ARG A 1 71 ? 9.138 11.073 4.156 1.00 67.81 71 ARG A CA 1
ATOM 457 C C . ARG A 1 71 ? 8.393 9.884 4.774 1.00 67.81 71 ARG A C 1
ATOM 459 O O . ARG A 1 71 ? 7.241 9.622 4.428 1.00 67.81 71 ARG A O 1
ATOM 466 N N . GLY A 1 72 ? 9.006 9.261 5.783 1.00 68.00 72 GLY A N 1
ATOM 467 C CA . GLY A 1 72 ? 8.352 8.308 6.687 1.00 68.00 72 GLY A CA 1
ATOM 468 C C . GLY A 1 72 ? 8.244 6.885 6.142 1.00 68.00 72 GLY A C 1
ATOM 469 O O . GLY A 1 72 ? 7.446 6.103 6.656 1.00 68.00 72 GLY A O 1
ATOM 470 N N . ARG A 1 73 ? 9.016 6.556 5.101 1.00 73.50 73 ARG A N 1
ATOM 471 C CA . ARG A 1 73 ? 9.060 5.224 4.472 1.00 73.50 73 ARG A CA 1
ATOM 472 C C . ARG A 1 73 ? 10.417 4.544 4.591 1.00 73.50 73 ARG A C 1
ATOM 474 O O . ARG A 1 73 ? 10.572 3.418 4.133 1.00 73.50 73 ARG A O 1
ATOM 481 N N . GLU A 1 74 ? 11.390 5.191 5.221 1.00 81.56 74 GLU A N 1
ATOM 482 C CA . GLU A 1 74 ? 12.765 4.708 5.319 1.00 81.56 74 GLU A CA 1
ATOM 483 C C . GLU A 1 74 ? 12.830 3.345 6.027 1.00 81.56 74 GLU A C 1
ATOM 485 O O . GLU A 1 74 ? 13.447 2.417 5.510 1.00 81.56 74 GLU A O 1
ATOM 490 N N . GLY A 1 75 ? 12.107 3.182 7.141 1.00 81.62 75 GLY A N 1
ATOM 491 C CA . GLY A 1 75 ? 12.050 1.909 7.872 1.00 81.62 75 GLY A CA 1
ATOM 492 C C . GLY A 1 75 ? 11.315 0.792 7.120 1.00 81.62 75 GLY A C 1
ATOM 493 O O . GLY A 1 75 ? 11.699 -0.375 7.203 1.00 81.62 75 GLY A O 1
ATOM 494 N N . GLU A 1 76 ? 10.283 1.132 6.339 1.00 82.44 76 GLU A N 1
ATOM 495 C CA . GLU A 1 76 ? 9.595 0.169 5.468 1.00 82.44 76 GLU A CA 1
ATOM 496 C C . GLU A 1 76 ? 10.504 -0.271 4.309 1.00 82.44 76 GLU A C 1
ATOM 498 O O . GLU A 1 76 ? 10.579 -1.459 4.001 1.00 82.44 76 GLU A O 1
ATOM 503 N N . LEU A 1 77 ? 11.264 0.653 3.714 1.00 87.69 77 LEU A N 1
ATOM 504 C CA . LEU A 1 77 ? 12.239 0.352 2.662 1.00 87.69 77 LEU A CA 1
ATOM 505 C C . LEU A 1 77 ? 13.408 -0.496 3.178 1.00 87.69 77 LEU A C 1
ATOM 507 O O . LEU A 1 77 ? 13.790 -1.463 2.518 1.00 87.69 77 LEU A O 1
ATOM 511 N N . GLU A 1 78 ? 13.943 -0.188 4.361 1.00 89.00 78 GLU A N 1
ATOM 512 C CA . GLU A 1 78 ? 14.972 -1.002 5.018 1.00 89.00 78 GLU A CA 1
ATOM 513 C C . GLU A 1 78 ? 14.451 -2.417 5.304 1.00 89.00 78 GLU A C 1
ATOM 515 O O . GLU A 1 78 ? 15.103 -3.406 4.963 1.00 89.00 78 GLU A O 1
ATOM 520 N N . SER A 1 79 ? 13.227 -2.524 5.830 1.00 88.38 79 SER A N 1
ATOM 521 C CA . SER A 1 79 ? 12.566 -3.813 6.063 1.00 88.38 79 SER A CA 1
ATOM 522 C C . SER A 1 79 ? 12.362 -4.595 4.761 1.00 88.38 79 SER A C 1
ATOM 524 O O . SER A 1 79 ? 12.604 -5.803 4.718 1.00 88.38 79 SER A O 1
ATOM 526 N N . ALA A 1 80 ? 11.949 -3.926 3.679 1.00 91.69 80 ALA A N 1
ATOM 527 C CA . ALA A 1 80 ? 11.813 -4.538 2.360 1.00 91.69 80 ALA A CA 1
ATOM 528 C C . ALA A 1 80 ? 13.159 -5.062 1.842 1.00 91.69 80 ALA A C 1
ATOM 530 O O . ALA A 1 80 ? 13.223 -6.178 1.330 1.00 91.69 80 ALA A O 1
ATOM 531 N N . HIS A 1 81 ? 14.234 -4.291 2.015 1.00 91.50 81 HIS A N 1
ATOM 532 C CA . HIS A 1 81 ? 15.576 -4.686 1.599 1.00 91.50 81 HIS A CA 1
ATOM 533 C C . HIS A 1 81 ? 16.111 -5.878 2.406 1.00 91.50 81 HIS A C 1
ATOM 535 O O . HIS A 1 81 ? 16.676 -6.807 1.832 1.00 91.50 81 HIS A O 1
ATOM 541 N N . ALA A 1 82 ? 15.869 -5.909 3.719 1.00 92.44 82 ALA A N 1
ATOM 542 C CA . ALA A 1 82 ? 16.234 -7.045 4.562 1.00 92.44 82 ALA A CA 1
ATOM 543 C C . ALA A 1 82 ? 15.497 -8.331 4.144 1.00 92.44 82 ALA A C 1
ATOM 545 O O . ALA A 1 82 ? 16.105 -9.397 4.056 1.00 92.44 82 ALA A O 1
ATOM 546 N N . LEU A 1 83 ? 14.200 -8.237 3.832 1.00 90.62 83 LEU A N 1
ATOM 547 C CA . LEU A 1 83 ? 13.405 -9.369 3.337 1.00 90.62 83 LEU A CA 1
ATOM 548 C C . LEU A 1 83 ? 13.843 -9.828 1.940 1.00 90.62 83 LEU A C 1
ATOM 550 O O . LEU A 1 83 ? 13.825 -11.022 1.646 1.00 90.62 83 LEU A O 1
ATOM 554 N N . ALA A 1 84 ? 14.265 -8.891 1.092 1.00 91.50 84 ALA A N 1
ATOM 555 C CA . ALA A 1 84 ? 14.767 -9.160 -0.250 1.00 91.50 84 ALA A CA 1
ATOM 556 C C . ALA A 1 84 ? 16.081 -9.958 -0.282 1.00 91.50 84 ALA A C 1
ATOM 558 O O . ALA A 1 84 ? 16.435 -10.488 -1.334 1.00 91.50 84 ALA A O 1
ATOM 559 N N . ALA A 1 85 ? 16.785 -10.083 0.849 1.00 91.44 85 ALA A N 1
ATOM 560 C CA . ALA A 1 85 ? 17.973 -10.926 0.966 1.00 91.44 85 ALA A CA 1
ATOM 561 C C . ALA A 1 85 ? 17.666 -12.436 0.859 1.00 91.44 85 ALA A C 1
ATOM 563 O O . ALA A 1 85 ? 18.595 -13.239 0.737 1.00 91.44 85 ALA A O 1
ATOM 564 N N . ASP A 1 86 ? 16.390 -12.846 0.891 1.00 88.38 86 ASP A N 1
ATOM 565 C CA . ASP A 1 86 ? 15.994 -14.237 0.659 1.00 88.38 86 ASP A CA 1
ATOM 566 C C . ASP A 1 86 ? 16.394 -14.687 -0.766 1.00 88.38 86 ASP A C 1
ATOM 568 O O . ASP A 1 86 ? 15.958 -14.087 -1.754 1.00 88.38 86 ASP A O 1
ATOM 572 N N . PRO A 1 87 ? 17.181 -15.772 -0.920 1.00 87.31 87 PRO A N 1
ATOM 573 C CA . PRO A 1 87 ? 17.691 -16.215 -2.220 1.00 87.31 87 PRO A CA 1
ATOM 574 C C . PRO A 1 87 ? 16.600 -16.670 -3.200 1.00 87.31 87 PRO A C 1
ATOM 576 O O . PRO A 1 87 ? 16.880 -16.836 -4.391 1.00 87.31 87 PRO A O 1
ATOM 579 N N . ARG A 1 88 ? 15.371 -16.892 -2.722 1.00 87.19 88 ARG A N 1
ATOM 580 C CA . ARG A 1 88 ? 14.211 -17.254 -3.547 1.00 87.19 88 ARG A CA 1
ATOM 581 C C . ARG A 1 88 ? 13.575 -16.041 -4.227 1.00 87.19 88 ARG A C 1
ATOM 583 O O . ARG A 1 88 ? 12.740 -16.224 -5.114 1.00 87.19 88 ARG A O 1
ATOM 590 N N . LEU A 1 89 ? 13.962 -14.827 -3.836 1.00 89.19 89 LEU A N 1
ATOM 591 C CA . LEU A 1 89 ? 13.446 -13.579 -4.382 1.00 89.19 89 LEU A CA 1
ATOM 592 C C . LEU A 1 89 ? 14.417 -12.979 -5.407 1.00 89.19 89 LEU A C 1
ATOM 594 O O . LEU A 1 89 ? 15.641 -13.016 -5.267 1.00 89.19 89 LEU A O 1
ATOM 598 N N . HIS A 1 90 ? 13.851 -12.407 -6.462 1.00 90.12 90 HIS A N 1
ATOM 599 C CA . HIS A 1 90 ? 14.523 -11.479 -7.356 1.00 90.12 90 HIS A CA 1
ATOM 600 C C . HIS A 1 90 ? 13.934 -10.093 -7.111 1.00 90.12 90 HIS A C 1
ATOM 602 O O . HIS A 1 90 ? 12.816 -9.801 -7.530 1.00 90.12 90 HIS A O 1
ATOM 608 N N . HIS A 1 91 ? 14.662 -9.270 -6.363 1.00 92.31 91 HIS A N 1
ATOM 609 C CA . HIS A 1 91 ? 14.173 -7.978 -5.901 1.00 92.31 91 HIS A CA 1
ATOM 610 C C . HIS A 1 91 ? 14.464 -6.861 -6.902 1.00 92.31 91 HIS A C 1
ATOM 612 O O . HIS A 1 91 ? 15.603 -6.684 -7.332 1.00 92.31 91 HIS A O 1
ATOM 618 N N . VAL A 1 92 ? 13.429 -6.095 -7.243 1.00 93.06 92 VAL A N 1
ATOM 619 C CA . VAL A 1 92 ? 13.494 -4.920 -8.113 1.00 93.06 92 VAL A CA 1
ATOM 620 C C . VAL A 1 92 ? 12.929 -3.718 -7.364 1.00 93.06 92 VAL A C 1
ATOM 622 O O . VAL A 1 92 ? 11.799 -3.743 -6.872 1.00 93.06 92 VAL A O 1
ATOM 625 N N . VAL A 1 93 ? 13.710 -2.640 -7.305 1.00 93.31 93 VAL A N 1
ATOM 626 C CA . VAL A 1 93 ? 13.270 -1.359 -6.746 1.00 93.31 93 VAL A CA 1
ATOM 627 C C . VAL A 1 93 ? 12.880 -0.427 -7.886 1.00 93.31 93 VAL A C 1
ATOM 629 O O . VAL A 1 93 ? 13.705 -0.060 -8.720 1.00 93.31 93 VAL A O 1
ATOM 632 N N . VAL A 1 94 ? 11.612 -0.032 -7.910 1.00 92.25 94 VAL A N 1
ATOM 633 C CA . VAL A 1 94 ? 11.054 0.924 -8.867 1.00 92.25 94 VAL A CA 1
ATOM 634 C C . VAL A 1 94 ? 11.080 2.290 -8.212 1.00 92.25 94 VAL A C 1
ATOM 636 O O . VAL A 1 94 ? 10.203 2.617 -7.413 1.00 92.25 94 VAL A O 1
ATOM 639 N N . ALA A 1 95 ? 12.107 3.069 -8.526 1.00 90.62 95 ALA A N 1
ATOM 640 C CA . ALA A 1 95 ? 12.184 4.454 -8.098 1.00 90.62 95 ALA A CA 1
ATOM 641 C C . ALA A 1 95 ? 11.337 5.346 -9.012 1.00 90.62 95 ALA A C 1
ATOM 643 O O . ALA A 1 95 ? 11.313 5.160 -10.233 1.00 90.62 95 ALA A O 1
ATOM 644 N N . ALA A 1 96 ? 10.649 6.317 -8.425 1.00 86.44 96 ALA A N 1
ATOM 645 C CA . ALA A 1 96 ? 9.975 7.357 -9.181 1.00 86.44 96 ALA A CA 1
ATOM 646 C C . ALA A 1 96 ? 10.049 8.692 -8.445 1.00 86.44 96 ALA A C 1
ATOM 648 O O . ALA A 1 96 ? 9.786 8.736 -7.241 1.00 86.44 96 ALA A O 1
ATOM 649 N N . ALA A 1 97 ? 10.411 9.752 -9.163 1.00 86.50 97 ALA A N 1
ATOM 650 C CA . ALA A 1 97 ? 10.369 11.114 -8.653 1.00 86.50 97 ALA A CA 1
ATOM 651 C C . ALA A 1 97 ? 9.106 11.826 -9.174 1.00 86.50 97 ALA A C 1
ATOM 653 O O . ALA A 1 97 ? 8.047 11.200 -9.314 1.00 86.50 97 ALA A O 1
ATOM 654 N N . GLU A 1 98 ? 9.178 13.139 -9.382 1.00 86.25 98 GLU A N 1
ATOM 655 C CA . GLU A 1 98 ? 8.031 13.982 -9.739 1.00 86.25 98 GLU A CA 1
ATOM 656 C C . GLU A 1 98 ? 7.328 13.520 -11.023 1.00 86.25 98 GLU A C 1
ATOM 658 O O . GLU A 1 98 ? 6.115 13.667 -11.138 1.00 86.25 98 GLU A O 1
ATOM 663 N N . GLU A 1 99 ? 8.025 12.828 -11.929 1.00 84.12 99 GLU A N 1
ATOM 664 C CA . GLU A 1 99 ? 7.460 12.286 -13.169 1.00 84.12 99 GLU A CA 1
ATOM 665 C C . GLU A 1 99 ? 6.362 11.225 -12.964 1.00 84.12 99 GLU A C 1
ATOM 667 O O . GLU A 1 99 ? 5.646 10.879 -13.906 1.00 84.12 99 GLU A O 1
ATOM 672 N N . ALA A 1 100 ? 6.233 10.665 -11.757 1.00 81.94 100 ALA A N 1
ATOM 673 C CA . ALA A 1 100 ? 5.147 9.747 -11.412 1.00 81.94 100 ALA A CA 1
ATOM 674 C C . ALA A 1 100 ? 3.987 10.413 -10.669 1.00 81.94 100 ALA A C 1
ATOM 676 O O . ALA A 1 100 ? 2.970 9.751 -10.425 1.00 81.94 100 ALA A O 1
ATOM 677 N N . LEU A 1 101 ? 4.121 11.687 -10.298 1.00 83.12 101 LEU A N 1
ATOM 678 C CA . LEU A 1 101 ? 3.028 12.445 -9.719 1.00 83.12 101 LEU A CA 1
ATOM 679 C C . LEU A 1 101 ? 2.122 12.936 -10.850 1.00 83.12 101 LEU A C 1
ATOM 681 O O . LEU A 1 101 ? 2.567 13.672 -11.733 1.00 83.12 101 LEU A O 1
ATOM 685 N N . PRO A 1 102 ? 0.838 12.541 -10.857 1.00 80.06 102 PRO A N 1
ATOM 686 C CA . PRO A 1 102 ? -0.092 13.145 -11.784 1.00 80.06 102 PRO A CA 1
ATOM 687 C C . PRO A 1 102 ? -0.185 14.628 -11.423 1.00 80.06 102 PRO A C 1
ATOM 689 O O . PRO A 1 102 ? -0.288 14.965 -10.243 1.00 80.06 102 PRO A O 1
ATOM 692 N N . TYR A 1 103 ? -0.167 15.490 -12.439 1.00 78.06 103 TYR A N 1
ATOM 693 C CA . TYR A 1 103 ? -0.344 16.933 -12.276 1.00 78.06 103 TYR A CA 1
ATOM 694 C C . TYR A 1 103 ? 0.819 17.679 -11.597 1.00 78.06 103 TYR A C 1
ATOM 696 O O . TYR A 1 103 ? 0.604 18.779 -11.100 1.00 78.06 103 TYR A O 1
ATOM 704 N N . ALA A 1 104 ? 2.037 17.122 -11.604 1.00 80.56 104 ALA A N 1
ATOM 705 C CA . ALA A 1 104 ? 3.234 17.811 -11.101 1.00 80.56 104 ALA A CA 1
ATOM 706 C C . ALA A 1 104 ? 3.483 19.173 -11.783 1.00 80.56 104 ALA A C 1
ATOM 708 O O . ALA A 1 104 ? 3.983 20.091 -11.147 1.00 80.56 104 ALA A O 1
ATOM 709 N N . ASP A 1 105 ? 3.068 19.308 -13.046 1.00 80.81 105 ASP A N 1
ATOM 710 C CA . ASP A 1 105 ? 3.242 20.520 -13.855 1.00 80.81 105 ASP A CA 1
ATOM 711 C C . ASP A 1 105 ? 2.080 21.532 -13.717 1.00 80.81 105 ASP A C 1
ATOM 713 O O . ASP A 1 105 ? 1.983 22.468 -14.513 1.00 80.81 105 ASP A O 1
ATOM 717 N N . LEU A 1 106 ? 1.131 21.328 -12.789 1.00 77.00 106 LEU A N 1
ATOM 718 C CA . LEU A 1 106 ? 0.034 22.281 -12.586 1.00 77.00 106 LEU A CA 1
ATOM 719 C C . LEU A 1 106 ? 0.473 23.462 -11.713 1.00 77.00 106 LEU A C 1
ATOM 721 O O . LEU A 1 106 ? 0.819 23.291 -10.547 1.00 77.00 106 LEU A O 1
ATOM 725 N N . ASP A 1 107 ? 0.334 24.670 -12.259 1.00 74.44 107 ASP A N 1
ATOM 726 C CA . ASP A 1 107 ? 0.618 25.928 -11.569 1.00 74.44 107 ASP A CA 1
ATOM 727 C C . ASP A 1 107 ? -0.660 26.653 -11.102 1.00 74.44 107 ASP A C 1
ATOM 729 O O . ASP A 1 107 ? -1.659 26.733 -11.822 1.00 74.44 107 ASP A O 1
ATOM 733 N N . GLY A 1 108 ? -0.589 27.288 -9.925 1.00 70.88 108 GLY A N 1
ATOM 734 C CA . GLY A 1 108 ? -1.589 28.244 -9.426 1.00 70.88 108 GLY A CA 1
ATOM 735 C C . GLY A 1 108 ? -2.573 27.696 -8.380 1.00 70.88 108 GLY A C 1
ATOM 736 O O . GLY A 1 108 ? -2.506 26.529 -8.000 1.00 70.88 108 GLY A O 1
ATOM 737 N N . PRO A 1 109 ? -3.483 28.542 -7.854 1.00 61.91 109 PRO A N 1
ATOM 738 C CA . PRO A 1 109 ? -4.525 28.101 -6.932 1.00 61.91 109 PRO A CA 1
ATOM 739 C C . PRO A 1 109 ? -5.560 27.269 -7.696 1.00 61.91 109 PRO A C 1
ATOM 741 O O . PRO A 1 109 ? -6.422 27.806 -8.393 1.00 61.91 109 PRO A O 1
ATOM 744 N N . LEU A 1 110 ? -5.453 25.947 -7.582 1.00 68.25 110 LEU A N 1
ATOM 745 C CA . LEU A 1 110 ? -6.362 25.008 -8.227 1.00 68.25 110 LEU A CA 1
ATOM 746 C C . LEU A 1 110 ? -7.695 24.996 -7.471 1.00 68.25 110 LEU A C 1
ATOM 748 O O . LEU A 1 110 ? -7.755 24.655 -6.294 1.00 68.25 110 LEU A O 1
ATOM 752 N N . THR A 1 111 ? -8.779 25.388 -8.140 1.00 71.12 111 THR A N 1
ATOM 753 C CA . THR A 1 111 ? -10.129 25.352 -7.553 1.00 71.12 111 THR A CA 1
ATOM 754 C C . THR A 1 111 ? -10.699 23.935 -7.481 1.00 71.12 111 THR A C 1
ATOM 756 O O . THR A 1 111 ? -11.562 23.681 -6.647 1.00 71.12 111 THR A O 1
ATOM 759 N N . ASP A 1 112 ? -10.185 23.022 -8.311 1.00 71.00 112 ASP A N 1
ATOM 760 C CA . ASP A 1 112 ? -10.596 21.620 -8.408 1.00 71.00 112 ASP A CA 1
ATOM 761 C C . ASP A 1 112 ? -9.372 20.705 -8.264 1.00 71.00 112 ASP A C 1
ATOM 763 O O . ASP A 1 112 ? -8.905 20.094 -9.229 1.00 71.00 112 ASP A O 1
ATOM 767 N N . GLU A 1 113 ? -8.805 20.643 -7.056 1.00 63.78 113 GLU A N 1
ATOM 768 C CA . GLU A 1 113 ? -7.682 19.744 -6.796 1.00 63.78 113 GLU A CA 1
ATOM 769 C C . GLU A 1 113 ? -8.090 18.278 -7.043 1.00 63.78 113 GLU A C 1
ATOM 771 O O . GLU A 1 113 ? -9.099 17.799 -6.507 1.00 63.78 113 GLU A O 1
ATOM 776 N N . PRO A 1 114 ? -7.315 17.535 -7.851 1.00 71.19 114 PRO A N 1
ATOM 777 C CA . PRO A 1 114 ? -7.572 16.129 -8.095 1.00 71.19 114 PRO A CA 1
ATOM 778 C C . PRO A 1 114 ? -7.513 15.338 -6.788 1.00 71.19 114 PRO A C 1
ATOM 780 O O . PRO A 1 114 ? -6.626 15.525 -5.956 1.00 71.19 114 PRO A O 1
ATOM 783 N N . GLY A 1 115 ? -8.445 14.398 -6.624 1.00 76.44 115 GLY A N 1
ATOM 784 C CA . GLY A 1 115 ? -8.476 13.551 -5.438 1.00 76.44 115 GLY A CA 1
ATOM 785 C C . GLY A 1 115 ? -7.159 12.777 -5.253 1.00 76.44 115 GLY A C 1
ATOM 786 O O . GLY A 1 115 ? -6.588 12.284 -6.233 1.00 76.44 115 GLY A O 1
ATOM 787 N N . PRO A 1 116 ? -6.697 12.570 -4.005 1.00 76.31 116 PRO A N 1
ATOM 788 C CA . PRO A 1 116 ? -5.426 11.894 -3.714 1.00 76.31 116 PRO A CA 1
ATOM 789 C C . PRO A 1 116 ? -5.366 10.450 -4.238 1.00 76.31 116 PRO A C 1
ATOM 791 O O . PRO A 1 116 ? -4.285 9.893 -4.428 1.00 76.31 116 PRO A O 1
ATOM 794 N N . CYS A 1 117 ? -6.519 9.844 -4.539 1.00 80.31 117 CYS A N 1
ATOM 795 C CA . CYS A 1 117 ? -6.610 8.534 -5.178 1.00 80.31 117 CYS A CA 1
ATOM 796 C C . CYS A 1 117 ? -5.909 8.477 -6.545 1.00 80.31 117 CYS A C 1
ATOM 798 O O . CYS A 1 117 ? -5.410 7.415 -6.916 1.00 80.31 117 CYS A O 1
ATOM 800 N N . LEU A 1 118 ? -5.826 9.594 -7.278 1.00 83.88 118 LEU A N 1
ATOM 801 C CA . LEU A 1 118 ? -5.139 9.643 -8.569 1.00 83.88 118 LEU A CA 1
ATOM 802 C C . LEU A 1 118 ? -3.624 9.496 -8.406 1.00 83.88 118 LEU A C 1
ATOM 804 O O . LEU A 1 118 ? -2.994 8.801 -9.202 1.00 83.88 118 LEU A O 1
ATOM 808 N N . VAL A 1 119 ? -3.055 10.056 -7.335 1.00 84.38 119 VAL A N 1
ATOM 809 C CA . VAL A 1 119 ? -1.641 9.874 -6.983 1.00 84.38 119 VAL A CA 1
ATOM 810 C C . VAL A 1 119 ? -1.359 8.406 -6.660 1.00 84.38 119 VAL A C 1
ATOM 812 O O . VAL A 1 119 ? -0.411 7.825 -7.191 1.00 84.38 119 VAL A O 1
ATOM 815 N N . SER A 1 120 ? -2.205 7.769 -5.843 1.00 83.69 120 SER A N 1
ATOM 816 C CA . SER A 1 120 ? -2.089 6.334 -5.546 1.00 83.69 120 SER A CA 1
ATOM 817 C C . SER A 1 120 ? -2.187 5.480 -6.812 1.00 83.69 120 SER A C 1
ATOM 819 O O . SER A 1 120 ? -1.326 4.635 -7.043 1.00 83.69 120 SER A O 1
ATOM 821 N N . ALA A 1 121 ? -3.168 5.751 -7.677 1.00 87.06 121 ALA A N 1
ATOM 822 C CA . ALA A 1 121 ? -3.361 5.008 -8.919 1.00 87.06 121 ALA A CA 1
ATOM 823 C C . ALA A 1 121 ? -2.182 5.160 -9.898 1.00 87.06 121 ALA A C 1
ATOM 825 O O . ALA A 1 121 ? -1.800 4.191 -10.557 1.00 87.06 121 ALA A O 1
ATOM 826 N N . ALA A 1 122 ? -1.587 6.353 -10.000 1.00 87.06 122 ALA A N 1
ATOM 827 C CA . ALA A 1 122 ? -0.409 6.589 -10.835 1.00 87.06 122 ALA A CA 1
ATOM 828 C C . ALA A 1 122 ? 0.806 5.782 -10.343 1.00 87.06 122 ALA A C 1
ATOM 830 O O . ALA A 1 122 ? 1.465 5.099 -11.134 1.00 87.06 122 ALA A O 1
ATOM 831 N N . ARG A 1 123 ? 1.046 5.785 -9.026 1.00 86.69 123 ARG A N 1
ATOM 832 C CA . ARG A 1 123 ? 2.111 4.997 -8.384 1.00 86.69 123 ARG A CA 1
ATOM 833 C C . ARG A 1 123 ? 1.888 3.494 -8.559 1.00 86.69 123 ARG A C 1
ATOM 835 O O . ARG A 1 123 ? 2.818 2.780 -8.935 1.00 86.69 123 ARG A O 1
ATOM 842 N N . ASP A 1 124 ? 0.654 3.026 -8.375 1.00 87.25 124 ASP A N 1
ATOM 843 C CA . ASP A 1 124 ? 0.284 1.622 -8.571 1.00 87.25 124 ASP A CA 1
ATOM 844 C C . ASP A 1 124 ? 0.536 1.163 -10.003 1.00 87.25 124 ASP A C 1
ATOM 846 O O . ASP A 1 124 ? 1.148 0.117 -10.208 1.00 87.25 124 ASP A O 1
ATOM 850 N N . ARG A 1 125 ? 0.148 1.963 -11.002 1.00 87.38 125 ARG A N 1
ATOM 851 C CA . ARG A 1 125 ? 0.423 1.652 -12.412 1.00 87.38 125 ARG A CA 1
ATOM 852 C C . ARG A 1 125 ? 1.915 1.502 -12.680 1.00 87.38 125 ARG A C 1
ATOM 854 O O . ARG A 1 125 ? 2.313 0.553 -13.347 1.00 87.38 125 ARG A O 1
ATOM 861 N N . ARG A 1 126 ? 2.741 2.411 -12.156 1.00 87.62 126 ARG A N 1
ATOM 862 C CA . ARG A 1 126 ? 4.193 2.382 -12.379 1.00 87.62 126 ARG A CA 1
ATOM 863 C C . ARG A 1 126 ? 4.853 1.181 -11.706 1.00 87.62 126 ARG A C 1
ATOM 865 O O . ARG A 1 126 ? 5.689 0.522 -12.315 1.00 87.62 126 ARG A O 1
ATOM 872 N N . ARG A 1 127 ? 4.431 0.866 -10.482 1.00 88.69 127 ARG A N 1
ATOM 873 C CA . ARG A 1 127 ? 4.860 -0.330 -9.751 1.00 88.69 127 ARG A CA 1
ATOM 874 C C . ARG A 1 127 ? 4.465 -1.617 -10.482 1.00 88.69 127 ARG A C 1
ATOM 876 O O . ARG A 1 127 ? 5.315 -2.474 -10.688 1.00 88.69 127 ARG A O 1
ATOM 883 N N . LEU A 1 128 ? 3.205 -1.737 -10.903 1.00 87.81 128 LEU A N 1
ATOM 884 C CA . LEU A 1 128 ? 2.685 -2.933 -11.577 1.00 87.81 128 LEU A CA 1
ATOM 885 C C . LEU A 1 128 ? 3.264 -3.119 -12.985 1.00 87.81 128 LEU A C 1
ATOM 887 O O . LEU A 1 128 ? 3.423 -4.252 -13.424 1.00 87.81 128 LEU A O 1
ATOM 891 N N . ALA A 1 129 ? 3.636 -2.037 -13.675 1.00 87.62 129 ALA A N 1
ATOM 892 C CA . ALA A 1 129 ? 4.317 -2.117 -14.969 1.00 87.62 129 ALA A CA 1
ATOM 893 C C . ALA A 1 129 ? 5.693 -2.803 -14.878 1.00 87.62 129 ALA A C 1
ATOM 895 O O . ALA A 1 129 ? 6.111 -3.464 -15.824 1.00 87.62 129 ALA A O 1
ATOM 896 N N . ALA A 1 130 ? 6.377 -2.667 -13.739 1.00 86.00 130 ALA A N 1
ATOM 897 C CA . ALA A 1 130 ? 7.622 -3.376 -13.444 1.00 86.00 130 ALA A CA 1
ATOM 898 C C . ALA A 1 130 ? 7.400 -4.747 -12.780 1.00 86.00 130 ALA A C 1
ATOM 900 O O . ALA A 1 130 ? 8.364 -5.464 -12.519 1.00 86.00 130 ALA A O 1
ATOM 901 N N . GLY A 1 131 ? 6.146 -5.090 -12.473 1.00 84.25 131 GLY A N 1
ATOM 902 C CA . GLY A 1 131 ? 5.750 -6.390 -11.955 1.00 84.25 131 GLY A CA 1
ATOM 903 C C . GLY A 1 131 ? 5.656 -7.449 -13.048 1.00 84.25 131 GLY A C 1
ATOM 904 O O . GLY A 1 131 ? 6.112 -7.281 -14.183 1.00 84.25 131 GLY A O 1
ATOM 905 N N . SER A 1 132 ? 5.050 -8.569 -12.686 1.00 81.62 132 SER A N 1
ATOM 906 C CA . SER A 1 132 ? 4.784 -9.677 -13.598 1.00 81.62 132 SER A CA 1
ATOM 907 C C . SER A 1 132 ? 3.323 -9.706 -14.046 1.00 81.62 132 SER A C 1
ATOM 909 O O . SER A 1 132 ? 2.488 -8.943 -13.564 1.00 81.62 132 SER A O 1
ATOM 911 N N . ALA A 1 133 ? 3.012 -10.601 -14.983 1.00 81.81 133 ALA A N 1
ATOM 912 C CA . ALA A 1 133 ? 1.663 -10.782 -15.510 1.00 81.81 133 ALA A CA 1
ATOM 913 C C . ALA A 1 133 ? 0.639 -11.125 -14.413 1.00 81.81 133 ALA A C 1
ATOM 915 O O . ALA A 1 133 ? -0.438 -10.533 -14.395 1.00 81.81 133 ALA A O 1
ATOM 916 N N . ASP A 1 134 ? 1.000 -12.021 -13.489 1.00 85.88 134 ASP A N 1
ATOM 917 C CA . ASP A 1 134 ? 0.231 -12.299 -12.274 1.00 85.88 134 ASP A CA 1
ATOM 918 C C . ASP A 1 134 ? 0.973 -11.705 -11.073 1.00 85.88 134 ASP A C 1
ATOM 920 O O . ASP A 1 134 ? 2.117 -12.078 -10.814 1.00 85.88 134 ASP A O 1
ATOM 924 N N . HIS A 1 135 ? 0.361 -10.773 -10.339 1.00 88.25 135 HIS A N 1
ATOM 925 C CA . HIS A 1 135 ? 1.058 -10.015 -9.292 1.00 88.25 135 HIS A CA 1
ATOM 926 C C . HIS A 1 135 ? 0.284 -10.003 -7.972 1.00 88.25 135 HIS A C 1
ATOM 928 O O . HIS A 1 135 ? -0.851 -9.526 -7.903 1.00 88.25 135 HIS A O 1
ATOM 934 N N . PHE A 1 136 ? 0.898 -10.514 -6.905 1.00 91.56 136 PHE A N 1
ATOM 935 C CA . PHE A 1 136 ? 0.325 -10.504 -5.562 1.00 91.56 136 PHE A CA 1
ATOM 936 C C . PHE A 1 136 ? 0.560 -9.165 -4.860 1.00 91.56 136 PHE A C 1
ATOM 938 O O . PHE A 1 136 ? 1.671 -8.641 -4.835 1.00 91.56 136 PHE A O 1
ATOM 945 N N . THR A 1 137 ? -0.478 -8.642 -4.205 1.00 91.12 137 THR A N 1
ATOM 946 C CA . THR A 1 137 ? -0.392 -7.408 -3.412 1.00 91.12 137 THR A CA 1
ATOM 947 C C . THR A 1 137 ? -0.867 -7.662 -1.985 1.00 91.12 137 THR A C 1
ATOM 949 O O . THR A 1 137 ? -1.785 -8.445 -1.753 1.00 91.12 137 THR A O 1
ATOM 952 N N . GLY A 1 138 ? -0.268 -6.969 -1.013 1.00 87.56 138 GLY A N 1
ATOM 953 C CA . GLY A 1 138 ? -0.713 -6.993 0.389 1.00 87.56 138 GLY A CA 1
ATOM 954 C C . GLY A 1 138 ? -1.941 -6.116 0.675 1.00 87.56 138 GLY A C 1
ATOM 955 O O . GLY A 1 138 ? -2.250 -5.861 1.841 1.00 87.56 138 GLY A O 1
ATOM 956 N N . HIS A 1 139 ? -2.603 -5.593 -0.361 1.00 86.19 139 HIS A N 1
ATOM 957 C CA . HIS A 1 139 ? -3.723 -4.670 -0.214 1.00 86.19 139 HIS A CA 1
ATOM 958 C C . HIS A 1 139 ? -4.930 -5.370 0.432 1.00 86.19 139 HIS A C 1
ATOM 960 O O . HIS A 1 139 ? -5.193 -6.541 0.179 1.00 86.19 139 HIS A O 1
ATOM 966 N N . GLY A 1 140 ? -5.671 -4.670 1.294 1.00 84.19 140 GLY A N 1
ATOM 967 C CA . GLY A 1 140 ? -6.862 -5.232 1.946 1.00 84.19 140 GLY A CA 1
ATOM 968 C C . GLY A 1 140 ? -6.598 -6.036 3.229 1.00 84.19 140 GLY A C 1
ATOM 969 O O . GLY A 1 140 ? -7.538 -6.319 3.972 1.00 84.19 140 GLY A O 1
ATOM 970 N N . ALA A 1 141 ? -5.345 -6.382 3.545 1.00 84.62 141 ALA A N 1
ATOM 971 C CA . ALA A 1 141 ? -5.038 -7.237 4.696 1.00 84.62 141 ALA A CA 1
ATOM 972 C C . ALA A 1 141 ? -5.527 -6.648 6.035 1.00 84.62 141 ALA A C 1
ATOM 974 O O . ALA A 1 141 ? -6.069 -7.367 6.872 1.00 84.62 141 ALA A O 1
ATOM 975 N N . ARG A 1 142 ? -5.399 -5.329 6.237 1.00 77.81 142 ARG A N 1
ATOM 976 C CA . ARG A 1 142 ? -5.871 -4.662 7.467 1.00 77.81 142 ARG A CA 1
ATOM 977 C C . ARG A 1 142 ? -7.397 -4.615 7.554 1.00 77.81 142 ARG A C 1
ATOM 979 O O . ARG A 1 142 ? -7.938 -4.754 8.648 1.00 77.81 142 ARG A O 1
ATOM 986 N N . GLN A 1 143 ? -8.075 -4.462 6.418 1.00 81.94 143 GLN A N 1
ATOM 987 C CA . GLN A 1 143 ? -9.532 -4.467 6.309 1.00 81.94 143 GLN A CA 1
ATOM 988 C C . GLN A 1 143 ? -10.087 -5.842 6.695 1.00 81.94 143 GLN A C 1
ATOM 990 O O . GLN A 1 143 ? -11.005 -5.922 7.503 1.00 81.94 143 GLN A O 1
ATOM 995 N N . VAL A 1 144 ? -9.469 -6.924 6.208 1.00 81.31 144 VAL A N 1
ATOM 996 C CA . VAL A 1 144 ? -9.834 -8.305 6.578 1.00 81.31 144 VAL A CA 1
ATOM 997 C C . VAL A 1 144 ? -9.614 -8.577 8.071 1.00 81.31 144 VAL A C 1
ATOM 999 O O . VAL A 1 144 ? -10.363 -9.334 8.688 1.00 81.31 144 VAL A O 1
ATOM 1002 N N . LEU A 1 145 ? -8.594 -7.962 8.671 1.00 76.50 145 LEU A N 1
ATOM 1003 C CA . LEU A 1 145 ? -8.292 -8.111 10.096 1.00 76.50 145 LEU A CA 1
ATOM 1004 C C . LEU A 1 145 ? -9.150 -7.220 11.012 1.00 76.50 145 LEU A C 1
ATOM 1006 O O . LEU A 1 145 ? -8.940 -7.252 12.227 1.00 76.50 145 LEU A O 1
ATOM 1010 N N . ASP A 1 146 ? -10.090 -6.434 10.466 1.00 76.19 146 ASP A N 1
ATOM 1011 C CA . ASP A 1 146 ? -10.836 -5.388 11.188 1.00 76.19 146 ASP A CA 1
ATOM 1012 C C . ASP A 1 146 ? -9.911 -4.397 11.931 1.00 76.19 146 ASP A C 1
ATOM 1014 O O . ASP A 1 146 ? -10.309 -3.736 12.892 1.00 76.19 146 ASP A O 1
ATOM 1018 N N . ALA A 1 147 ? -8.655 -4.277 11.493 1.00 73.00 147 ALA A N 1
ATOM 1019 C CA . ALA A 1 147 ? -7.602 -3.528 12.176 1.00 73.00 147 ALA A CA 1
ATOM 1020 C C . ALA A 1 147 ? -7.563 -2.042 11.773 1.00 73.00 147 ALA A C 1
ATOM 1022 O O . ALA A 1 147 ? -6.551 -1.375 11.974 1.00 73.00 147 ALA A O 1
ATOM 1023 N N . HIS A 1 148 ? -8.649 -1.515 11.198 1.00 76.94 148 HIS A N 1
ATOM 1024 C CA . HIS A 1 148 ? -8.727 -0.111 10.802 1.00 76.94 148 HIS A CA 1
ATOM 1025 C C . HIS A 1 148 ? -8.919 0.789 12.040 1.00 76.94 148 HIS A C 1
ATOM 1027 O O . HIS A 1 148 ? -9.832 0.551 12.837 1.00 76.94 148 HIS A O 1
ATOM 1033 N N . PRO A 1 149 ? -8.116 1.852 12.213 1.00 77.50 149 PRO A N 1
ATOM 1034 C CA . PRO A 1 149 ? -8.244 2.808 13.317 1.00 77.50 149 PRO A CA 1
ATOM 1035 C C . PRO A 1 149 ? -9.648 3.396 13.502 1.00 77.50 149 PRO A C 1
ATOM 1037 O O . PRO A 1 149 ? -10.127 3.475 14.634 1.00 77.50 149 PRO A O 1
ATOM 1040 N N . ALA A 1 150 ? -10.344 3.726 12.408 1.00 83.12 150 ALA A N 1
ATOM 1041 C CA . ALA A 1 150 ? -11.727 4.202 12.439 1.00 83.12 150 ALA A CA 1
ATOM 1042 C C . ALA A 1 150 ? -12.677 3.157 13.045 1.00 83.12 150 ALA A C 1
ATOM 1044 O O . ALA A 1 150 ? -13.395 3.440 14.000 1.00 83.12 150 ALA A O 1
ATOM 1045 N N . ARG A 1 151 ? -12.575 1.901 12.591 1.00 85.44 151 ARG A N 1
ATOM 1046 C CA . ARG A 1 151 ? -13.348 0.780 13.139 1.00 85.44 151 ARG A CA 1
ATOM 1047 C C . ARG A 1 151 ? -13.088 0.577 14.634 1.00 85.44 151 ARG A C 1
ATOM 1049 O O . ARG A 1 151 ? -14.015 0.291 15.390 1.00 85.44 151 ARG A O 1
ATOM 1056 N N . MET A 1 152 ? -11.842 0.725 15.081 1.00 86.31 152 MET A N 1
ATOM 1057 C CA . MET A 1 152 ? -11.504 0.636 16.506 1.00 86.31 152 MET A CA 1
ATOM 1058 C C . MET A 1 152 ? -12.102 1.795 17.319 1.00 86.31 152 MET A C 1
ATOM 1060 O O . MET A 1 152 ? -12.558 1.573 18.443 1.00 86.31 152 MET A O 1
ATOM 1064 N N . ALA A 1 153 ? -12.144 3.009 16.765 1.00 88.31 153 ALA A N 1
ATOM 1065 C CA . ALA A 1 153 ? -12.803 4.149 17.399 1.00 88.31 153 ALA A CA 1
ATOM 1066 C C . ALA A 1 153 ? -14.326 3.955 17.499 1.00 88.31 153 ALA A C 1
ATOM 1068 O O . ALA A 1 153 ? -14.882 4.182 18.575 1.00 88.31 153 ALA A O 1
ATOM 1069 N N . ASP A 1 154 ? -14.978 3.434 16.457 1.00 89.56 154 ASP A N 1
ATOM 1070 C CA . ASP A 1 154 ? -16.414 3.113 16.475 1.00 89.56 154 ASP A CA 1
ATOM 1071 C C . ASP A 1 154 ? -16.748 2.092 17.568 1.00 89.56 154 ASP A C 1
ATOM 1073 O O . ASP A 1 154 ? -17.660 2.283 18.372 1.00 89.56 154 ASP A O 1
ATOM 1077 N N . LEU A 1 155 ? -15.945 1.029 17.686 1.00 90.19 155 LEU A N 1
ATOM 1078 C CA . LEU A 1 155 ? -16.113 0.034 18.749 1.00 90.19 155 LEU A CA 1
ATOM 1079 C C . LEU A 1 155 ? -15.952 0.638 20.155 1.00 90.19 155 LEU A C 1
ATOM 1081 O O . LEU A 1 155 ? -16.587 0.167 21.106 1.00 90.19 155 LEU A O 1
ATOM 1085 N N . LEU A 1 156 ? -15.113 1.667 20.316 1.00 89.44 156 LEU A N 1
ATOM 1086 C CA . LEU A 1 156 ? -14.969 2.397 21.578 1.00 89.44 156 LEU A CA 1
ATOM 1087 C C . LEU A 1 156 ? -16.163 3.314 21.858 1.00 89.44 156 LEU A C 1
ATOM 1089 O O . LEU A 1 156 ? -16.616 3.349 23.010 1.00 89.44 156 LEU A O 1
ATOM 1093 N N . LEU A 1 157 ? -16.675 4.005 20.836 1.00 89.19 157 LEU A N 1
ATOM 1094 C CA . LEU A 1 157 ? -17.884 4.834 20.902 1.00 89.19 157 LEU A CA 1
ATOM 1095 C C . LEU A 1 157 ? -19.103 3.997 21.311 1.00 89.19 157 LEU A C 1
ATOM 1097 O O . LEU A 1 157 ? -19.785 4.331 22.282 1.00 89.19 157 LEU A O 1
ATOM 1101 N N . ASP A 1 158 ? -19.276 2.836 20.682 1.00 92.94 158 ASP A N 1
ATOM 1102 C CA . ASP A 1 158 ? -20.365 1.889 20.948 1.00 92.94 158 ASP A CA 1
ATOM 1103 C C . ASP A 1 158 ? -20.186 1.089 22.250 1.00 92.94 158 ASP A C 1
ATOM 1105 O O . ASP A 1 158 ? -20.984 0.205 22.572 1.00 92.94 158 ASP A O 1
ATOM 1109 N N . ARG A 1 159 ? -19.113 1.349 23.013 1.00 90.12 159 ARG A N 1
ATOM 1110 C CA . ARG A 1 159 ? -18.748 0.624 24.246 1.00 90.12 159 ARG A CA 1
ATOM 1111 C C . ARG A 1 159 ? -18.536 -0.887 24.038 1.00 90.12 159 ARG A C 1
ATOM 1113 O O . ARG A 1 159 ? -18.494 -1.652 25.005 1.00 90.12 159 ARG A O 1
ATOM 1120 N N . ARG A 1 160 ? -18.291 -1.329 22.802 1.00 89.19 160 ARG A N 1
ATOM 1121 C CA . ARG A 1 160 ? -18.064 -2.725 22.377 1.00 89.19 160 ARG A CA 1
ATOM 1122 C C . ARG A 1 160 ? -16.619 -3.192 22.609 1.00 89.19 160 ARG A C 1
ATOM 1124 O O . ARG A 1 160 ? -15.998 -3.819 21.754 1.00 89.19 160 ARG A O 1
ATOM 1131 N N . ARG A 1 161 ? -16.077 -2.958 23.810 1.00 86.31 161 ARG A N 1
ATOM 1132 C CA . ARG A 1 161 ? -14.650 -3.190 24.138 1.00 86.31 161 ARG A CA 1
ATOM 1133 C C . ARG A 1 161 ? -14.176 -4.631 23.935 1.00 86.31 161 ARG A C 1
ATOM 1135 O O . ARG A 1 161 ? -13.024 -4.849 23.581 1.00 86.31 161 ARG A O 1
ATOM 1142 N N . ARG A 1 162 ? -15.060 -5.618 24.121 1.00 88.19 162 ARG A N 1
ATOM 1143 C CA . ARG A 1 162 ? -14.736 -7.042 23.909 1.00 88.19 162 ARG A CA 1
ATOM 1144 C C . ARG A 1 162 ? -14.343 -7.336 22.457 1.00 88.19 162 ARG A C 1
ATOM 1146 O O . ARG A 1 162 ? -13.497 -8.189 22.219 1.00 88.19 162 ARG A O 1
ATOM 1153 N N . HIS A 1 163 ? -14.903 -6.592 21.503 1.00 87.38 163 HIS A N 1
ATOM 1154 C CA . HIS A 1 163 ? -14.628 -6.759 20.077 1.00 87.38 163 HIS A CA 1
ATOM 1155 C C . HIS A 1 163 ? -13.310 -6.108 19.633 1.00 87.38 163 HIS A C 1
ATOM 1157 O O . HIS A 1 163 ? -12.868 -6.368 18.522 1.00 87.38 163 HIS A O 1
ATOM 1163 N N . LEU A 1 164 ? -12.647 -5.326 20.497 1.00 84.62 164 LEU A N 1
ATOM 1164 C CA . LEU A 1 164 ? -11.322 -4.753 20.218 1.00 84.62 164 LEU A CA 1
ATOM 1165 C C . LEU A 1 164 ? -10.187 -5.761 20.396 1.00 84.62 164 LEU A C 1
ATOM 1167 O O . LEU A 1 164 ? -9.129 -5.597 19.797 1.00 84.62 164 LEU A O 1
ATOM 1171 N N . LEU A 1 165 ? -10.393 -6.806 21.203 1.00 84.69 165 LEU A N 1
ATOM 1172 C CA . LEU A 1 165 ? -9.335 -7.759 21.543 1.00 84.69 165 LEU A CA 1
ATOM 1173 C C . LEU A 1 165 ? -8.765 -8.444 20.297 1.00 84.69 165 LEU A C 1
ATOM 1175 O O . LEU A 1 165 ? -7.551 -8.563 20.164 1.00 84.69 165 LEU A O 1
ATOM 1179 N N . ARG A 1 166 ? -9.632 -8.860 19.366 1.00 84.62 166 ARG A N 1
ATOM 1180 C CA . ARG A 1 166 ? -9.218 -9.566 18.148 1.00 84.62 166 ARG A CA 1
ATOM 1181 C C . ARG A 1 166 ? -8.441 -8.656 17.178 1.00 84.62 166 ARG A C 1
ATOM 1183 O O . ARG A 1 166 ? -7.334 -9.063 16.823 1.00 84.62 166 ARG A O 1
ATOM 1190 N N . PRO A 1 167 ? -8.931 -7.460 16.790 1.00 83.38 167 PRO A N 1
ATOM 1191 C CA . PRO A 1 167 ? -8.181 -6.541 15.930 1.00 83.38 167 PRO A CA 1
ATOM 1192 C C . PRO A 1 167 ? -6.862 -6.069 16.543 1.00 83.38 167 PRO A C 1
ATOM 1194 O O . PRO A 1 167 ? -5.832 -6.103 15.877 1.00 83.38 167 PRO A O 1
ATOM 1197 N N . VAL A 1 168 ? -6.856 -5.707 17.832 1.00 82.19 168 VAL A N 1
ATOM 1198 C CA . VAL A 1 168 ? -5.637 -5.242 18.518 1.00 82.19 168 VAL A CA 1
ATOM 1199 C C . VAL A 1 168 ? -4.605 -6.363 18.617 1.00 82.19 168 VAL A C 1
ATOM 1201 O O . VAL A 1 168 ? -3.431 -6.137 18.336 1.00 82.19 168 VAL A O 1
ATOM 1204 N N . ALA A 1 169 ? -5.023 -7.588 18.952 1.00 81.56 169 ALA A N 1
ATOM 1205 C CA . ALA A 1 169 ? -4.114 -8.730 18.976 1.00 81.56 169 ALA A CA 1
ATOM 1206 C C . ALA A 1 169 ? -3.597 -9.089 17.574 1.00 81.56 169 ALA A C 1
ATOM 1208 O O . ALA A 1 169 ? -2.444 -9.490 17.438 1.00 81.56 169 ALA A O 1
ATOM 1209 N N . ALA A 1 170 ? -4.427 -8.961 16.532 1.00 80.12 170 ALA A N 1
ATOM 1210 C CA . ALA A 1 170 ? -3.990 -9.161 15.152 1.00 80.12 170 ALA A CA 1
ATOM 1211 C C . ALA A 1 170 ? -2.933 -8.129 14.744 1.00 80.12 170 ALA A C 1
ATOM 1213 O O . ALA A 1 170 ? -1.887 -8.512 14.224 1.00 80.12 170 ALA A O 1
ATOM 1214 N N . LEU A 1 171 ? -3.165 -6.854 15.062 1.00 74.44 171 LEU A N 1
ATOM 1215 C CA . LEU A 1 171 ? -2.235 -5.773 14.758 1.00 74.44 171 LEU A CA 1
ATOM 1216 C C . LEU A 1 171 ? -0.909 -5.934 15.514 1.00 74.44 171 LEU A C 1
ATOM 1218 O O . LEU A 1 171 ? 0.150 -5.822 14.905 1.00 74.44 171 LEU A O 1
ATOM 1222 N N . ALA A 1 172 ? -0.968 -6.294 16.800 1.00 76.12 172 ALA A N 1
ATOM 1223 C CA . ALA A 1 172 ? 0.209 -6.551 17.630 1.00 76.12 172 ALA A CA 1
ATOM 1224 C C . ALA A 1 172 ? 1.079 -7.696 17.094 1.00 76.12 172 ALA A C 1
ATOM 1226 O O . ALA A 1 172 ? 2.300 -7.597 17.114 1.00 76.12 172 ALA A O 1
ATOM 1227 N N . ARG A 1 173 ? 0.461 -8.768 16.574 1.00 74.94 173 ARG A N 1
ATOM 1228 C CA . ARG A 1 173 ? 1.193 -9.868 15.920 1.00 74.94 173 ARG A CA 1
ATOM 1229 C C . ARG A 1 173 ? 1.821 -9.463 14.588 1.00 74.94 173 ARG A C 1
ATOM 1231 O O . ARG A 1 173 ? 2.785 -10.085 14.168 1.00 74.94 173 ARG A O 1
ATOM 1238 N N . SER A 1 174 ? 1.247 -8.473 13.910 1.00 71.12 174 SER A N 1
ATOM 1239 C CA . SER A 1 174 ? 1.694 -8.020 12.589 1.00 71.12 174 SER A CA 1
ATOM 1240 C C . SER A 1 174 ? 2.658 -6.831 12.621 1.00 71.12 174 SER A C 1
ATOM 1242 O O . SER A 1 174 ? 3.060 -6.368 11.557 1.00 71.12 174 SER A O 1
ATOM 1244 N N . ALA A 1 175 ? 2.969 -6.287 13.797 1.00 66.62 175 ALA A N 1
ATOM 1245 C CA . ALA A 1 175 ? 3.823 -5.116 13.922 1.00 66.62 175 ALA A CA 1
ATOM 1246 C C . ALA A 1 175 ? 5.297 -5.521 14.029 1.00 66.62 175 ALA A C 1
ATOM 1248 O O . ALA A 1 175 ? 5.651 -6.361 14.855 1.00 66.62 175 ALA A O 1
ATOM 1249 N N . SER A 1 176 ? 6.144 -4.901 13.205 1.00 57.12 176 SER A N 1
ATOM 1250 C CA . SER A 1 176 ? 7.597 -5.115 13.224 1.00 57.12 176 SER A CA 1
ATOM 1251 C C . SER A 1 176 ? 8.279 -4.418 14.409 1.00 57.12 176 SER A C 1
ATOM 1253 O O . SER A 1 176 ? 9.298 -4.898 14.896 1.00 57.12 176 SER A O 1
ATOM 1255 N N . GLU A 1 177 ? 7.708 -3.320 14.917 1.00 54.47 177 GLU A N 1
ATOM 1256 C CA . GLU A 1 177 ? 8.218 -2.614 16.095 1.00 54.47 177 GLU A CA 1
ATOM 1257 C C . GLU A 1 177 ? 7.565 -3.139 17.378 1.00 54.47 177 GLU A C 1
ATOM 1259 O O . GLU A 1 177 ? 6.349 -3.059 17.537 1.00 54.47 177 GLU A O 1
ATOM 1264 N N . GLY A 1 178 ? 8.379 -3.661 18.302 1.00 53.75 178 GLY A N 1
ATOM 1265 C CA . GLY A 1 178 ? 8.060 -3.844 19.724 1.00 53.75 178 GLY A CA 1
ATOM 1266 C C . GLY A 1 178 ? 6.604 -4.232 20.057 1.00 53.75 178 GLY A C 1
ATOM 1267 O O . GLY A 1 178 ? 5.815 -3.348 20.408 1.00 53.75 178 GLY A O 1
ATOM 1268 N N . PRO A 1 179 ? 6.243 -5.531 20.078 1.00 55.34 179 PRO A N 1
ATOM 1269 C CA . PRO A 1 179 ? 4.856 -6.010 20.216 1.00 55.34 179 PRO A CA 1
ATOM 1270 C C . PRO A 1 179 ? 4.123 -5.555 21.493 1.00 55.34 179 PRO A C 1
ATOM 1272 O O . PRO A 1 179 ? 2.905 -5.691 21.594 1.00 55.34 179 PRO A O 1
ATOM 1275 N N . LEU A 1 180 ? 4.845 -5.005 22.474 1.00 61.09 180 LEU A N 1
ATOM 1276 C CA . LEU A 1 180 ? 4.309 -4.571 23.764 1.00 61.09 180 LEU A CA 1
ATOM 1277 C C . LEU A 1 180 ? 3.721 -3.150 23.748 1.00 61.09 180 LEU A C 1
ATOM 1279 O O . LEU A 1 180 ? 2.786 -2.881 24.501 1.00 61.09 180 LEU A O 1
ATOM 1283 N N . LEU A 1 181 ? 4.223 -2.242 22.902 1.00 65.62 181 LEU A N 1
ATOM 1284 C CA . LEU A 1 181 ? 3.783 -0.836 22.894 1.00 65.62 181 LEU A CA 1
ATOM 1285 C C . LEU A 1 181 ? 2.693 -0.554 21.856 1.00 65.62 181 LEU A C 1
ATOM 1287 O O . LEU A 1 181 ? 1.867 0.337 22.060 1.00 65.62 181 LEU A O 1
ATOM 1291 N N . VAL A 1 182 ? 2.643 -1.347 20.785 1.00 66.62 182 VAL A N 1
ATOM 1292 C CA . VAL A 1 182 ? 1.667 -1.208 19.694 1.00 66.62 182 VAL A CA 1
ATOM 1293 C C . VAL A 1 182 ? 0.215 -1.324 20.175 1.00 66.62 182 VAL A C 1
ATOM 1295 O O . VAL A 1 182 ? -0.591 -0.468 19.813 1.00 66.62 182 VAL A O 1
ATOM 1298 N N . PRO A 1 183 ? -0.164 -2.283 21.045 1.00 72.06 183 PRO A N 1
ATOM 1299 C CA . PRO A 1 183 ? -1.525 -2.332 21.576 1.00 72.06 183 PRO A CA 1
ATOM 1300 C C . PRO A 1 183 ? -1.921 -1.050 22.315 1.00 72.06 183 PRO A C 1
ATOM 1302 O O . PRO A 1 183 ? -3.053 -0.582 22.193 1.00 72.06 183 PRO A O 1
ATOM 1305 N N . PHE A 1 184 ? -0.989 -0.471 23.077 1.00 76.31 184 PHE A N 1
ATOM 1306 C CA . PHE A 1 184 ? -1.238 0.725 23.872 1.00 76.31 184 PHE A CA 1
ATOM 1307 C C . PHE A 1 184 ? -1.310 1.987 23.006 1.00 76.31 184 PHE A C 1
ATOM 1309 O O . PHE A 1 184 ? -2.229 2.794 23.176 1.00 76.31 184 PHE A O 1
ATOM 1316 N N . SER A 1 185 ? -0.393 2.155 22.050 1.00 77.06 185 SER A N 1
ATOM 1317 C CA . SER A 1 185 ? -0.406 3.294 21.125 1.00 77.06 185 SER A CA 1
ATOM 1318 C C . SER A 1 185 ? -1.659 3.275 20.246 1.00 77.06 185 SER A C 1
ATOM 1320 O O . SER A 1 185 ? -2.342 4.291 20.129 1.00 77.06 185 SER A O 1
ATOM 1322 N N . VAL A 1 186 ? -2.049 2.103 19.744 1.00 76.06 186 VAL A N 1
ATOM 1323 C CA . VAL A 1 186 ? -3.248 1.935 18.913 1.00 76.06 186 VAL A CA 1
ATOM 1324 C C . VAL A 1 186 ? -4.517 2.183 19.721 1.00 76.06 186 VAL A C 1
ATOM 1326 O O . VAL A 1 186 ? -5.391 2.937 19.292 1.00 76.06 186 VAL A O 1
ATOM 1329 N N . TYR A 1 187 ? -4.616 1.611 20.924 1.00 79.69 187 TYR A N 1
ATOM 1330 C CA . TYR A 1 187 ? -5.764 1.840 21.799 1.00 79.69 187 TYR A CA 1
ATOM 1331 C C . TYR A 1 187 ? -5.879 3.308 22.230 1.00 79.69 187 TYR A C 1
ATOM 1333 O O . TYR A 1 187 ? -6.978 3.865 22.241 1.00 79.69 187 TYR A O 1
ATOM 1341 N N . SER A 1 188 ? -4.763 3.951 22.584 1.00 82.62 188 SER A N 1
ATOM 1342 C CA . SER A 1 188 ? -4.759 5.362 22.987 1.00 82.62 188 SER A CA 1
ATOM 1343 C C . SER A 1 188 ? -5.137 6.286 21.828 1.00 82.62 188 SER A C 1
ATOM 1345 O O . SER A 1 188 ? -5.941 7.198 22.031 1.00 82.62 188 SER A O 1
ATOM 1347 N N . ALA A 1 189 ? -4.659 6.009 20.614 1.00 83.38 189 ALA A N 1
ATOM 1348 C CA . ALA A 1 189 ? -5.036 6.732 19.405 1.00 83.38 189 ALA A CA 1
ATOM 1349 C C . ALA A 1 189 ? -6.517 6.536 19.050 1.00 83.38 189 ALA A C 1
ATOM 1351 O O . ALA A 1 189 ? -7.220 7.523 18.842 1.00 83.38 189 ALA A O 1
ATOM 1352 N N . ALA A 1 190 ? -7.026 5.300 19.082 1.00 83.81 190 ALA A N 1
ATOM 1353 C CA . ALA A 1 190 ? -8.444 5.015 18.853 1.00 83.81 190 ALA A CA 1
ATOM 1354 C C . ALA A 1 190 ? -9.333 5.691 19.909 1.00 83.81 190 ALA A C 1
ATOM 1356 O O . ALA A 1 190 ? -10.376 6.259 19.590 1.00 83.81 190 ALA A O 1
ATOM 1357 N N . ARG A 1 191 ? -8.902 5.701 21.177 1.00 86.50 191 ARG A N 1
ATOM 1358 C CA . ARG A 1 191 ? -9.603 6.400 22.264 1.00 86.50 191 ARG A CA 1
ATOM 1359 C C . ARG A 1 191 ? -9.564 7.915 22.104 1.00 86.50 191 ARG A C 1
ATOM 1361 O O . ARG A 1 191 ? -10.545 8.568 22.456 1.00 86.50 191 ARG A O 1
ATOM 1368 N N . ARG A 1 192 ? -8.445 8.469 21.633 1.00 87.25 192 ARG A N 1
ATOM 1369 C CA . ARG A 1 192 ? -8.325 9.893 21.309 1.00 87.25 192 ARG A CA 1
ATOM 1370 C C . ARG A 1 192 ? -9.309 10.236 20.196 1.00 87.25 192 ARG A C 1
ATOM 1372 O O . ARG A 1 192 ? -10.147 11.099 20.414 1.00 87.25 192 ARG A O 1
ATOM 1379 N N . LEU A 1 193 ? -9.283 9.487 19.093 1.00 86.00 193 LEU A N 1
ATOM 1380 C CA . LEU A 1 193 ? -10.185 9.659 17.954 1.00 86.00 193 LEU A CA 1
ATOM 1381 C C . LEU A 1 193 ? -11.662 9.581 18.369 1.00 86.00 193 LEU A C 1
ATOM 1383 O O . LEU A 1 193 ? -12.420 10.498 18.085 1.00 86.00 193 LEU A O 1
ATOM 1387 N N . ALA A 1 194 ? -12.044 8.564 19.147 1.00 86.94 194 ALA A N 1
ATOM 1388 C CA . ALA A 1 194 ? -13.403 8.399 19.671 1.00 86.94 194 ALA A CA 1
ATOM 1389 C C . ALA A 1 194 ? -13.870 9.552 20.584 1.00 86.94 194 ALA A C 1
ATOM 1391 O O . ALA A 1 194 ? -15.059 9.690 20.856 1.00 86.94 194 ALA A O 1
ATOM 1392 N N . ARG A 1 195 ? -12.952 10.357 21.127 1.00 88.56 195 ARG A N 1
ATOM 1393 C CA . ARG A 1 195 ? -13.271 11.488 22.012 1.00 88.56 195 ARG A CA 1
ATOM 1394 C C . ARG A 1 195 ? -13.111 12.843 21.339 1.00 88.56 195 ARG A C 1
ATOM 1396 O O . ARG A 1 195 ? -13.502 13.842 21.938 1.00 88.56 195 ARG A O 1
ATOM 1403 N N . THR A 1 196 ? -12.540 12.892 20.141 1.00 89.50 196 THR A N 1
ATOM 1404 C CA . THR A 1 196 ? -12.368 14.133 19.393 1.00 89.50 196 THR A CA 1
ATOM 1405 C C . THR A 1 196 ? -13.704 14.513 18.753 1.00 89.50 196 THR A C 1
ATOM 1407 O O . THR A 1 196 ? -14.181 13.792 17.878 1.00 89.50 196 THR A O 1
ATOM 1410 N N . PRO A 1 197 ? -14.338 15.631 19.157 1.00 89.06 197 PRO A N 1
ATOM 1411 C CA . PRO A 1 197 ? -15.554 16.084 18.499 1.00 89.06 197 PRO A CA 1
ATOM 1412 C C . PRO A 1 197 ? -15.213 16.579 17.092 1.00 89.06 197 PRO A C 1
ATOM 1414 O O . PRO A 1 197 ? -14.133 17.131 16.873 1.00 89.06 197 PRO A O 1
ATOM 1417 N N . TYR A 1 198 ? -16.158 16.448 16.159 1.00 86.12 198 TYR A N 1
ATOM 1418 C CA . TYR A 1 198 ? -15.968 16.825 14.753 1.00 86.12 198 TYR A CA 1
ATOM 1419 C C . TYR A 1 198 ? -15.364 18.227 14.592 1.00 86.12 198 TYR A C 1
ATOM 1421 O O . TYR A 1 198 ? -14.348 18.389 13.924 1.00 86.12 198 TYR A O 1
ATOM 1429 N N . ARG A 1 199 ? -15.920 19.225 15.295 1.00 92.69 199 ARG A N 1
ATOM 1430 C CA . ARG A 1 199 ? -15.421 20.607 15.276 1.00 92.69 199 ARG A CA 1
ATOM 1431 C C . ARG A 1 199 ? -13.937 20.706 15.641 1.00 92.69 199 ARG A C 1
ATOM 1433 O O . ARG A 1 199 ? -13.183 21.326 14.905 1.00 92.69 199 ARG A O 1
ATOM 1440 N N . ALA A 1 200 ? -13.518 20.079 16.741 1.00 91.25 200 ALA A N 1
ATOM 1441 C CA . ALA A 1 200 ? -12.117 20.111 17.161 1.00 91.25 200 ALA A CA 1
ATOM 1442 C C . ALA A 1 200 ? -11.213 19.355 16.176 1.00 91.25 200 ALA A C 1
ATOM 1444 O O . ALA A 1 200 ? -10.077 19.762 15.954 1.00 91.25 200 ALA A O 1
ATOM 1445 N N . GLY A 1 201 ? -11.719 18.279 15.561 1.00 87.81 201 GLY A N 1
ATOM 1446 C CA . GLY A 1 201 ? -11.024 17.569 14.487 1.00 87.81 201 GLY A CA 1
ATOM 1447 C C . GLY A 1 201 ? -10.772 18.463 13.271 1.00 87.81 201 GLY A C 1
ATOM 1448 O O . GLY A 1 201 ? -9.644 18.525 12.789 1.00 87.81 201 GLY A O 1
ATOM 1449 N N . ILE A 1 202 ? -11.789 19.208 12.829 1.00 91.19 202 ILE A N 1
ATOM 1450 C CA . ILE A 1 202 ? -11.679 20.165 11.718 1.00 91.19 202 ILE A CA 1
ATOM 1451 C C . ILE A 1 202 ? -10.744 21.326 12.071 1.00 91.19 202 ILE A C 1
ATOM 1453 O O . ILE A 1 202 ? -9.881 21.669 11.270 1.00 91.19 202 ILE A O 1
ATOM 1457 N N . GLU A 1 203 ? -10.862 21.907 13.266 1.00 92.56 203 GLU A N 1
ATOM 1458 C CA . GLU A 1 203 ? -9.986 23.000 13.714 1.00 92.56 203 GLU A CA 1
ATOM 1459 C C . GLU A 1 203 ? -8.514 22.555 13.786 1.00 92.56 203 GLU A C 1
ATOM 1461 O O . GLU A 1 203 ? -7.632 23.270 13.304 1.00 92.56 203 GLU A O 1
ATOM 1466 N N . ALA A 1 204 ? -8.246 21.354 14.311 1.00 87.19 204 ALA A N 1
ATOM 1467 C CA . ALA A 1 204 ? -6.902 20.781 14.362 1.00 87.19 204 ALA A CA 1
ATOM 1468 C C . ALA A 1 204 ? -6.358 20.441 12.964 1.00 87.19 204 ALA A C 1
ATOM 1470 O O . ALA A 1 204 ? -5.193 20.713 12.677 1.00 87.19 204 ALA A O 1
ATOM 1471 N N . ALA A 1 205 ? -7.188 19.885 12.077 1.00 84.69 205 ALA A N 1
ATOM 1472 C CA . ALA A 1 205 ? -6.803 19.616 10.692 1.00 84.69 205 ALA A CA 1
ATOM 1473 C C . ALA A 1 205 ? -6.494 20.915 9.931 1.00 84.69 205 ALA A C 1
ATOM 1475 O O . ALA A 1 205 ? -5.477 20.994 9.246 1.00 84.69 205 ALA A O 1
ATOM 1476 N N . ALA A 1 206 ? -7.312 21.956 10.108 1.00 87.25 206 ALA A N 1
ATOM 1477 C CA . ALA A 1 206 ? -7.092 23.272 9.515 1.00 87.25 206 ALA A CA 1
ATOM 1478 C C . ALA A 1 206 ? -5.813 23.940 10.043 1.00 87.25 206 ALA A C 1
ATOM 1480 O O . ALA A 1 206 ? -5.082 24.557 9.271 1.00 87.25 206 ALA A O 1
ATOM 1481 N N . ALA A 1 207 ? -5.513 23.805 11.341 1.00 88.31 207 ALA A N 1
ATOM 1482 C CA . ALA A 1 207 ? -4.244 24.264 11.906 1.00 88.31 207 ALA A CA 1
ATOM 1483 C C . ALA A 1 207 ? -3.052 23.549 11.253 1.00 88.31 207 ALA A C 1
ATOM 1485 O O . ALA A 1 207 ? -2.165 24.216 10.725 1.00 88.31 207 ALA A O 1
ATOM 1486 N N . ARG A 1 208 ? -3.097 22.213 11.159 1.00 80.88 208 ARG A N 1
ATOM 1487 C CA . ARG A 1 208 ? -2.052 21.423 10.491 1.00 80.88 208 ARG A CA 1
ATOM 1488 C C . ARG A 1 208 ? -1.891 21.778 9.015 1.00 80.88 208 ARG A C 1
ATOM 1490 O O . ARG A 1 208 ? -0.766 21.840 8.542 1.00 80.88 208 ARG A O 1
ATOM 1497 N N . LEU A 1 209 ? -2.982 22.017 8.288 1.00 78.00 209 LEU A N 1
ATOM 1498 C CA . LEU A 1 209 ? -2.938 22.457 6.888 1.00 78.00 209 LEU A CA 1
ATOM 1499 C C . LEU A 1 209 ? -2.236 23.811 6.743 1.00 78.00 209 LEU A C 1
ATOM 1501 O O . LEU A 1 209 ? -1.350 23.947 5.905 1.00 78.00 209 LEU A O 1
ATOM 1505 N N . ARG A 1 210 ? -2.574 24.787 7.596 1.00 81.38 210 ARG A N 1
ATOM 1506 C CA . ARG A 1 210 ? -1.927 26.113 7.599 1.00 81.38 210 ARG A CA 1
ATOM 1507 C C . ARG A 1 210 ? -0.442 26.052 7.939 1.00 81.38 210 ARG A C 1
ATOM 1509 O O . ARG A 1 210 ? 0.333 26.840 7.416 1.00 81.38 210 ARG A O 1
ATOM 1516 N N . GLU A 1 211 ? -0.052 25.118 8.796 1.00 82.06 211 GLU A N 1
ATOM 1517 C CA . GLU A 1 211 ? 1.342 24.889 9.183 1.00 82.06 211 GLU A CA 1
ATOM 1518 C C . GLU A 1 211 ? 2.136 24.088 8.127 1.00 82.06 211 GLU A C 1
ATOM 1520 O O . GLU A 1 211 ? 3.312 23.799 8.337 1.00 82.06 211 GLU A O 1
ATOM 1525 N N . GLY A 1 212 ? 1.522 23.696 6.997 1.00 62.78 212 GLY A N 1
ATOM 1526 C CA . GLY A 1 212 ? 2.146 22.821 5.991 1.00 62.78 212 GLY A CA 1
ATOM 1527 C C . GLY A 1 212 ? 2.309 21.365 6.458 1.00 62.78 212 GLY A C 1
ATOM 1528 O O . GLY A 1 212 ? 3.038 20.575 5.860 1.00 62.78 212 GLY A O 1
ATOM 1529 N N . GLY A 1 213 ? 1.627 20.992 7.542 1.00 54.28 213 GLY A N 1
ATOM 1530 C CA . GLY A 1 213 ? 1.782 19.751 8.300 1.00 54.28 213 GLY A CA 1
ATOM 1531 C C . GLY A 1 213 ? 1.038 18.520 7.763 1.00 54.28 213 GLY A C 1
ATOM 1532 O O . GLY A 1 213 ? 1.004 17.486 8.443 1.00 54.28 213 GLY A O 1
ATOM 1533 N N . VAL A 1 214 ? 0.397 18.605 6.591 1.00 52.97 214 VAL A N 1
ATOM 1534 C CA . VAL A 1 214 ? -0.311 17.459 5.979 1.00 52.97 214 VAL A CA 1
ATOM 1535 C C . VAL A 1 214 ? 0.641 16.498 5.266 1.00 52.97 214 VAL A C 1
ATOM 1537 O O . VAL A 1 214 ? 0.369 15.303 5.233 1.00 52.97 214 VAL A O 1
ATOM 1540 N N . ALA A 1 215 ? 1.836 16.948 4.874 1.00 47.81 215 ALA A N 1
ATOM 1541 C CA . ALA A 1 215 ? 2.928 16.056 4.468 1.00 47.81 215 ALA A CA 1
ATOM 1542 C C . ALA A 1 215 ? 3.593 15.320 5.660 1.00 47.81 215 ALA A C 1
ATOM 1544 O O . ALA A 1 215 ? 4.594 14.627 5.487 1.00 47.81 215 ALA A O 1
ATOM 1545 N N . THR A 1 216 ? 3.072 15.510 6.880 1.00 43.22 216 THR A N 1
ATOM 1546 C CA . THR A 1 216 ? 3.754 15.236 8.158 1.00 43.22 216 THR A CA 1
ATOM 1547 C C . THR A 1 216 ? 2.932 14.339 9.084 1.00 43.22 216 THR A C 1
ATOM 1549 O O . THR A 1 216 ? 3.038 14.424 10.306 1.00 43.22 216 THR A O 1
ATOM 1552 N N . ALA A 1 217 ? 2.063 13.487 8.544 1.00 38.81 217 ALA A N 1
ATOM 1553 C CA . ALA A 1 217 ? 1.668 12.293 9.279 1.00 38.81 217 ALA A CA 1
ATOM 1554 C C . ALA A 1 217 ? 2.703 11.218 8.946 1.00 38.81 217 ALA A C 1
ATOM 1556 O O . ALA A 1 217 ? 2.630 10.578 7.901 1.00 38.81 217 ALA A O 1
ATOM 1557 N N . VAL A 1 218 ? 3.709 11.068 9.816 1.00 38.84 218 VAL A N 1
ATOM 1558 C CA . VAL A 1 218 ? 4.452 9.806 9.905 1.00 38.84 218 VAL A CA 1
ATOM 1559 C C . VAL A 1 218 ? 3.382 8.733 9.977 1.00 38.84 218 VAL A C 1
ATOM 1561 O O . VAL A 1 218 ? 2.566 8.791 10.891 1.00 38.84 218 VAL A O 1
ATOM 1564 N N . SER A 1 219 ? 3.343 7.830 8.997 1.00 44.03 219 SER A N 1
ATOM 1565 C CA . SER A 1 219 ? 2.368 6.747 8.944 1.00 44.03 219 SER A CA 1
ATOM 1566 C C . SER A 1 219 ? 2.642 5.800 10.109 1.00 44.03 219 SER A C 1
ATOM 1568 O O . SER A 1 219 ? 3.253 4.746 9.958 1.00 44.03 219 SER A O 1
ATOM 1570 N N . GLY A 1 220 ? 2.231 6.202 11.309 1.00 39.50 220 GLY A N 1
ATOM 1571 C CA . GLY A 1 220 ? 2.249 5.352 12.475 1.00 39.50 220 GLY A CA 1
ATOM 1572 C C . GLY A 1 220 ? 1.288 4.186 12.257 1.00 39.50 220 GLY A C 1
ATOM 1573 O O . GLY A 1 220 ? 0.491 4.186 11.314 1.00 39.50 220 GLY A O 1
ATOM 1574 N N . PRO A 1 221 ? 1.261 3.210 13.173 1.00 36.28 221 PRO A N 1
ATOM 1575 C CA . PRO A 1 221 ? 0.366 2.052 13.090 1.00 36.28 221 PRO A CA 1
ATOM 1576 C C . PRO A 1 221 ? -1.140 2.407 13.052 1.00 36.28 221 PRO A C 1
ATOM 1578 O O . PRO A 1 221 ? -1.978 1.511 12.994 1.00 36.28 221 PRO A O 1
ATOM 1581 N N . VAL A 1 222 ? -1.485 3.699 13.102 1.00 38.09 222 VAL A N 1
ATOM 1582 C CA . VAL A 1 222 ? -2.830 4.271 13.180 1.00 38.09 222 VAL A CA 1
ATOM 1583 C C . VAL A 1 222 ? -3.161 5.326 12.117 1.00 38.09 222 VAL A C 1
ATOM 1585 O O . VAL A 1 222 ? -4.291 5.802 12.123 1.00 38.09 222 VAL A O 1
ATOM 1588 N N . ASP A 1 223 ? -2.249 5.670 11.204 1.00 40.19 223 ASP A N 1
ATOM 1589 C CA . ASP A 1 223 ? -2.476 6.732 10.201 1.00 40.19 223 ASP A CA 1
ATOM 1590 C C . ASP A 1 223 ? -2.842 6.188 8.800 1.00 40.19 223 ASP A C 1
ATOM 1592 O O . ASP A 1 223 ? -2.491 6.767 7.776 1.00 40.19 223 ASP A O 1
AT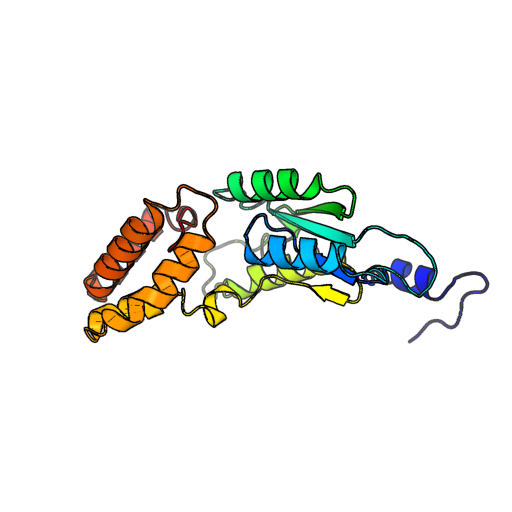OM 1596 N N . ALA A 1 224 ? -3.595 5.083 8.759 1.00 37.41 224 ALA A N 1
ATOM 1597 C CA . ALA A 1 224 ? -4.260 4.569 7.557 1.00 37.41 224 ALA A CA 1
ATOM 1598 C C . ALA A 1 224 ? -5.770 4.443 7.785 1.00 37.41 224 ALA A C 1
ATOM 1600 O O . ALA A 1 224 ? -6.164 3.880 8.838 1.00 37.41 224 ALA A O 1
#

pLDDT: mean 76.67, std 15.28, range [35.47, 94.38]

Sequence (224 aa):
PDPGPVPGMGPADRRAARGAPAPGVGADLSGGTASATLALLAAGLPGAPGTLPGSGSRLLAVTFNDLATPRGREGELESAHALAADPRLHHVVVAAAEEALPYADLDGPLTDEPGPCLVSAARDRRRLAAGSADHFTGHGARQVLDAHPARMADLLLDRRRRHLLRPVAALARSASEGPLLVPFSVYSAARRLARTPYRAGIEAAAARLREGGVATAVSGPVDA

Secondary structure (DSSP, 8-state):
--PPPPTT--HHHHHHTTTPPEEEEEEE--SSHHHHHHHHHHHH-TT-TT-STT--PPEEEEEEEESSS-TT-HHHHHHHHHHHTSTTEEEEEEEE-GGGSTTTT--S--SSPPPTHHHHHHHHHHHHHTSEEEEE--TTHHHHTT--HHHHHHHHHTT-GGGGHHHHHHHHHH-SS-TTTHHHHHHHHHHHHHH--HHHHHHHHHHHHHTTGGGG----TT--